Protein AF-A0A847JX23-F1 (afdb_monomer_lite)

Structure (mmCIF, N/CA/C/O backbone):
data_AF-A0A847JX23-F1
#
_entry.id   AF-A0A847JX23-F1
#
loop_
_atom_site.group_PDB
_atom_site.id
_atom_site.type_symbol
_atom_site.label_atom_id
_atom_site.label_alt_id
_atom_site.label_comp_id
_atom_site.label_asym_id
_atom_site.label_entity_id
_atom_site.label_seq_id
_atom_site.pdbx_PDB_ins_code
_atom_site.Cartn_x
_atom_site.Cartn_y
_atom_site.Cartn_z
_atom_site.occupancy
_atom_site.B_iso_or_equiv
_atom_site.auth_seq_id
_atom_site.auth_comp_id
_atom_site.auth_asym_id
_atom_site.auth_atom_id
_atom_site.pdbx_PDB_model_num
ATOM 1 N N . MET A 1 1 ? 31.332 -10.180 -26.978 1.00 37.91 1 MET A N 1
ATOM 2 C CA . MET A 1 1 ? 30.186 -10.836 -26.310 1.00 37.91 1 MET A CA 1
ATOM 3 C C . MET A 1 1 ? 29.164 -11.074 -27.399 1.00 37.91 1 MET A C 1
ATOM 5 O O . MET A 1 1 ? 28.923 -10.106 -28.106 1.00 37.91 1 MET A O 1
ATOM 9 N N . PRO A 1 2 ? 28.685 -12.304 -27.641 1.00 37.19 2 PRO A N 1
ATOM 10 C CA . PRO A 1 2 ? 27.839 -12.552 -28.799 1.00 37.19 2 PRO A CA 1
ATOM 11 C C . PRO A 1 2 ? 26.550 -11.732 -28.681 1.00 37.19 2 PRO A C 1
ATOM 13 O O . PRO A 1 2 ? 25.858 -11.785 -27.663 1.00 37.19 2 PRO A O 1
ATOM 16 N N . GLU A 1 3 ? 26.328 -10.935 -29.720 1.00 41.91 3 GLU A N 1
ATOM 17 C CA . GLU A 1 3 ? 25.065 -10.319 -30.108 1.00 41.91 3 GLU A CA 1
ATOM 18 C C . GLU A 1 3 ? 24.014 -11.442 -30.271 1.00 41.91 3 GLU A C 1
ATOM 20 O O . GLU A 1 3 ? 24.365 -12.550 -30.673 1.00 41.91 3 GLU A O 1
ATOM 25 N N . ASP A 1 4 ? 22.759 -11.178 -29.898 1.00 43.66 4 ASP A N 1
ATOM 26 C CA . ASP A 1 4 ? 21.604 -12.101 -29.919 1.00 43.66 4 ASP A CA 1
ATOM 27 C C . ASP A 1 4 ? 21.507 -13.183 -28.822 1.00 43.66 4 ASP A C 1
ATOM 29 O O . ASP A 1 4 ? 21.361 -14.379 -29.084 1.00 43.66 4 ASP A O 1
ATOM 33 N N . TYR A 1 5 ? 21.448 -12.763 -27.553 1.00 53.31 5 TYR A N 1
ATOM 34 C CA . TYR A 1 5 ? 20.649 -13.512 -26.572 1.00 53.31 5 TYR A CA 1
ATOM 35 C C . TYR A 1 5 ? 19.173 -13.132 -26.757 1.00 53.31 5 TYR A C 1
ATOM 37 O O . TYR A 1 5 ? 18.718 -12.128 -26.209 1.00 53.31 5 TYR A O 1
ATOM 45 N N . ASP A 1 6 ? 18.430 -13.920 -27.537 1.00 68.06 6 ASP A N 1
ATOM 46 C CA . ASP A 1 6 ? 16.968 -13.819 -27.586 1.00 68.06 6 ASP A CA 1
ATOM 47 C C . ASP A 1 6 ? 16.402 -14.303 -26.245 1.00 68.06 6 ASP A C 1
ATOM 49 O O . ASP A 1 6 ? 16.326 -15.502 -25.969 1.00 68.06 6 ASP A O 1
ATOM 53 N N . VAL A 1 7 ? 16.117 -13.358 -25.348 1.00 76.31 7 VAL A N 1
ATOM 54 C CA . VAL A 1 7 ? 15.576 -13.662 -24.023 1.00 76.31 7 VAL A CA 1
ATOM 55 C C . VAL A 1 7 ? 14.136 -14.157 -24.195 1.00 76.31 7 VAL A C 1
ATOM 57 O O . VAL A 1 7 ? 13.310 -13.398 -24.716 1.00 76.31 7 VAL A O 1
ATOM 60 N N . PRO A 1 8 ? 13.799 -15.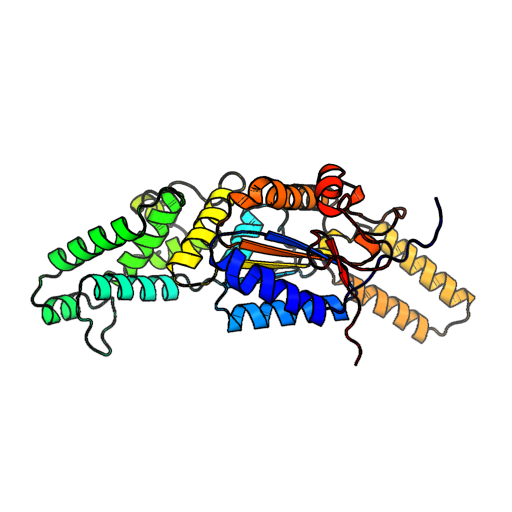390 -23.763 1.00 83.31 8 PRO A N 1
ATOM 61 C CA . PRO A 1 8 ? 12.460 -15.942 -23.939 1.00 83.31 8 PRO A CA 1
ATOM 62 C C . PRO A 1 8 ? 11.372 -15.023 -23.367 1.00 83.31 8 PRO A C 1
ATOM 64 O O . PRO A 1 8 ? 11.496 -14.531 -22.244 1.00 83.31 8 PRO A O 1
ATOM 67 N N . ARG A 1 9 ? 10.287 -14.811 -24.127 1.00 88.56 9 ARG A N 1
ATOM 68 C CA . ARG A 1 9 ? 9.174 -13.921 -23.747 1.00 88.56 9 ARG A CA 1
ATOM 69 C C . ARG A 1 9 ? 7.854 -14.668 -23.583 1.00 88.56 9 ARG A C 1
ATOM 71 O O . ARG A 1 9 ? 7.484 -15.465 -24.451 1.00 88.56 9 ARG A O 1
ATOM 78 N N . LEU A 1 10 ? 7.112 -14.339 -22.529 1.00 92.00 10 LEU A N 1
ATOM 79 C CA . LEU A 1 10 ? 5.775 -14.876 -22.253 1.00 92.00 10 LEU A CA 1
ATOM 80 C C . LEU A 1 10 ? 4.674 -13.920 -22.727 1.00 92.00 10 LEU A C 1
ATOM 82 O O . LEU A 1 10 ? 4.843 -12.705 -22.619 1.00 92.00 10 LEU A O 1
ATOM 86 N N . PRO A 1 11 ? 3.537 -14.420 -23.238 1.00 94.56 11 PRO A N 1
ATOM 87 C CA . PRO A 1 11 ? 2.323 -13.616 -23.329 1.00 94.56 11 PRO A CA 1
ATOM 88 C C . PRO A 1 11 ? 1.967 -13.023 -21.958 1.00 94.56 11 PRO A C 1
ATOM 90 O O . PRO A 1 11 ? 2.100 -13.695 -20.930 1.00 94.56 11 PRO A O 1
ATOM 93 N N . ALA A 1 12 ? 1.497 -11.775 -21.933 1.00 94.81 12 ALA A N 1
ATOM 94 C CA . ALA A 1 12 ? 1.091 -11.114 -20.692 1.00 94.81 12 ALA A CA 1
ATOM 95 C C . ALA A 1 12 ? -0.027 -11.891 -19.976 1.00 94.81 12 ALA A C 1
ATOM 97 O O . ALA A 1 12 ? 0.018 -12.064 -18.756 1.00 94.81 12 ALA A O 1
ATOM 98 N N . SER A 1 13 ? -0.986 -12.419 -20.740 1.00 94.94 13 SER A N 1
ATOM 99 C CA . SER A 1 13 ? -2.084 -13.259 -20.245 1.00 94.94 13 SER A CA 1
ATOM 100 C C . SER A 1 13 ? -1.614 -14.552 -19.562 1.00 94.94 13 SER A C 1
ATOM 102 O O . SER A 1 13 ? -2.143 -14.925 -18.510 1.00 94.94 13 SER A O 1
ATOM 104 N N . GLU A 1 14 ? -0.599 -15.215 -20.119 1.00 95.69 14 GLU A N 1
ATOM 105 C CA . GLU A 1 14 ? -0.015 -16.440 -19.560 1.00 95.69 14 GLU A CA 1
ATOM 106 C C . GLU A 1 14 ? 0.676 -16.154 -18.221 1.00 95.69 14 GLU A C 1
ATOM 108 O O . GLU A 1 14 ? 0.430 -16.847 -17.230 1.00 95.69 14 GLU A O 1
ATOM 113 N N . TRP A 1 15 ? 1.484 -15.089 -18.162 1.00 96.50 15 TRP A N 1
ATOM 114 C CA . TRP A 1 15 ? 2.141 -14.683 -16.920 1.00 96.50 15 TRP A CA 1
ATOM 115 C C . TRP A 1 15 ? 1.129 -14.287 -15.841 1.00 96.50 15 TRP A C 1
ATOM 117 O O . TRP A 1 15 ? 1.239 -14.755 -14.711 1.00 96.50 15 TRP A O 1
ATOM 127 N N . LEU A 1 16 ? 0.115 -13.483 -16.185 1.00 97.38 16 LEU A N 1
ATOM 128 C CA . LEU A 1 16 ? -0.942 -13.074 -15.254 1.00 97.38 16 LEU A CA 1
ATOM 129 C C . LEU A 1 16 ? -1.685 -14.274 -14.666 1.00 97.38 16 LEU A C 1
ATOM 131 O O . LEU A 1 16 ? -1.888 -14.319 -13.456 1.00 97.38 16 LEU A O 1
ATOM 135 N N . SER A 1 17 ? -2.063 -15.242 -15.505 1.00 96.50 17 SER A N 1
ATOM 136 C CA . SER A 1 17 ? -2.780 -16.444 -15.063 1.00 96.50 17 SER A CA 1
ATOM 137 C C . SER A 1 17 ? -1.931 -17.260 -14.087 1.00 96.50 17 SER A C 1
ATOM 139 O O . SER A 1 17 ? -2.403 -17.646 -13.019 1.00 96.50 17 SER A O 1
ATOM 141 N N . GLY A 1 18 ? -0.647 -17.455 -14.405 1.00 96.38 18 GLY A N 1
ATOM 142 C CA . GLY A 1 18 ? 0.281 -18.152 -13.518 1.00 96.38 18 GLY A CA 1
ATOM 143 C C . GLY A 1 18 ? 0.566 -17.396 -12.217 1.00 96.38 18 GLY A C 1
ATOM 144 O O . GLY A 1 18 ? 0.621 -18.007 -11.151 1.00 96.38 18 GLY A O 1
ATOM 145 N N . PHE A 1 19 ? 0.722 -16.072 -12.285 1.00 97.62 19 PHE A N 1
ATOM 146 C CA . PHE A 1 19 ? 0.942 -15.224 -11.113 1.00 97.62 19 PHE A CA 1
ATOM 147 C C . PHE A 1 19 ? -0.284 -15.208 -10.194 1.00 97.62 19 PHE A C 1
ATOM 149 O O . PHE A 1 19 ? -0.149 -15.278 -8.971 1.00 97.62 19 PHE A O 1
ATOM 156 N N . GLU A 1 20 ? -1.482 -15.177 -10.776 1.00 97.69 20 GLU A N 1
ATOM 157 C CA . GLU A 1 20 ? -2.732 -15.308 -10.043 1.00 97.69 20 GLU A CA 1
ATOM 158 C C . GLU A 1 20 ? -2.802 -16.650 -9.311 1.00 97.69 20 GLU A C 1
ATOM 160 O O . GLU A 1 20 ? -2.943 -16.664 -8.092 1.00 97.69 20 GLU A O 1
ATOM 165 N N . GLU A 1 21 ? -2.668 -17.761 -10.035 1.00 96.56 21 GLU A N 1
ATOM 166 C CA . GLU A 1 21 ? -2.822 -19.111 -9.488 1.00 96.56 21 GLU A CA 1
ATOM 167 C C . GLU A 1 21 ? -1.785 -19.427 -8.403 1.00 96.56 21 GLU A C 1
ATOM 169 O O . GLU A 1 21 ? -2.135 -19.955 -7.350 1.00 96.56 21 GLU A O 1
ATOM 174 N N . ARG A 1 22 ? -0.512 -19.088 -8.632 1.00 94.06 22 ARG A N 1
ATOM 175 C CA . ARG A 1 22 ? 0.582 -19.496 -7.737 1.00 94.06 22 ARG A CA 1
ATOM 176 C C . ARG A 1 22 ? 0.837 -18.527 -6.590 1.00 94.06 22 ARG A C 1
ATOM 178 O O . ARG A 1 22 ? 1.258 -18.963 -5.521 1.00 94.06 22 ARG A O 1
ATOM 185 N N . TYR A 1 23 ? 0.596 -17.228 -6.787 1.00 96.69 23 TYR A N 1
ATOM 186 C CA . TYR A 1 23 ? 0.893 -16.212 -5.773 1.00 96.69 23 TYR A CA 1
ATOM 187 C C . TYR A 1 23 ? -0.364 -15.581 -5.182 1.00 96.69 23 TYR A C 1
ATOM 189 O O . TYR A 1 23 ? -0.557 -15.628 -3.967 1.00 96.69 23 TYR A O 1
ATOM 197 N N . LEU A 1 24 ? -1.217 -14.979 -6.013 1.00 97.62 24 LEU A N 1
ATOM 198 C CA . LEU A 1 24 ? -2.339 -14.162 -5.527 1.00 97.62 24 LEU A CA 1
ATOM 199 C C . LEU A 1 24 ? -3.545 -14.989 -5.057 1.00 97.62 24 LEU A C 1
ATOM 201 O O . LEU A 1 24 ? -4.431 -14.459 -4.392 1.00 97.62 24 LEU A O 1
ATOM 205 N N . ALA A 1 25 ? -3.623 -16.270 -5.409 1.00 96.44 25 ALA A N 1
ATOM 206 C CA . ALA A 1 25 ? -4.709 -17.140 -4.978 1.00 96.44 25 ALA A CA 1
ATOM 207 C C . ALA A 1 25 ? -4.488 -17.749 -3.592 1.00 96.44 25 ALA A C 1
ATOM 209 O O . ALA A 1 25 ? -5.466 -17.989 -2.888 1.00 96.44 25 ALA A O 1
ATOM 210 N N . ASP A 1 26 ? -3.230 -17.986 -3.216 1.00 94.94 26 ASP A N 1
ATOM 211 C CA . ASP A 1 26 ? -2.877 -18.676 -1.975 1.00 94.94 26 ASP A CA 1
ATOM 212 C C . ASP A 1 26 ? -1.710 -17.991 -1.260 1.00 94.94 26 ASP A C 1
ATOM 214 O O . ASP A 1 26 ? -1.929 -17.339 -0.244 1.00 94.94 26 ASP A O 1
ATOM 218 N N . TYR A 1 27 ? -0.488 -18.057 -1.804 1.00 96.88 27 TYR A N 1
ATOM 219 C CA . TYR A 1 27 ? 0.729 -17.636 -1.093 1.00 96.88 27 TYR A CA 1
ATOM 220 C C . TYR A 1 27 ? 0.617 -16.252 -0.433 1.00 96.88 27 TYR A C 1
ATOM 222 O O . TYR A 1 27 ? 0.904 -16.107 0.757 1.00 96.88 27 TYR A O 1
ATOM 230 N N . VAL A 1 28 ? 0.153 -15.240 -1.175 1.00 97.25 28 VAL A N 1
ATOM 231 C CA . VAL A 1 28 ? 0.014 -13.875 -0.651 1.00 97.25 28 VAL A CA 1
ATOM 232 C C . VAL A 1 28 ? -1.160 -13.767 0.325 1.00 97.25 28 VAL A C 1
ATOM 234 O O . VAL A 1 28 ? -1.025 -13.141 1.376 1.00 97.25 28 VAL A O 1
ATOM 237 N N . VAL A 1 29 ? -2.294 -14.412 0.036 1.00 95.19 29 VAL A N 1
ATOM 238 C CA . VAL A 1 29 ? -3.467 -14.452 0.936 1.00 95.19 29 VAL A CA 1
ATOM 239 C C . VAL A 1 29 ? -3.097 -15.062 2.291 1.00 95.19 29 VAL A C 1
ATOM 241 O O . VAL A 1 29 ? -3.480 -14.559 3.348 1.00 95.19 29 VAL A O 1
ATOM 244 N N . SER A 1 30 ? -2.277 -16.108 2.259 1.00 94.69 30 SER A N 1
ATOM 245 C CA . SER A 1 30 ? -1.797 -16.854 3.418 1.00 94.69 30 SER A CA 1
ATOM 246 C C . SER A 1 30 ? -0.738 -16.094 4.234 1.00 94.69 30 SER A C 1
ATOM 248 O O . SER A 1 30 ? -0.442 -16.479 5.362 1.00 94.69 30 SER A O 1
ATOM 250 N N . GLY A 1 31 ? -0.229 -14.956 3.748 1.00 94.19 31 GLY A N 1
ATOM 251 C CA . GLY A 1 31 ? 0.717 -14.089 4.469 1.00 94.19 31 GLY A CA 1
ATOM 252 C C . GLY A 1 31 ? 2.069 -13.911 3.815 1.00 94.19 31 GLY A C 1
ATOM 253 O O . GLY A 1 31 ? 2.809 -13.023 4.231 1.00 94.19 31 GLY A O 1
ATOM 254 N N . GLY A 1 32 ? 2.361 -14.685 2.773 1.00 96.69 32 GLY A N 1
ATOM 255 C CA . GLY A 1 32 ? 3.551 -14.497 1.962 1.00 96.69 32 GLY A CA 1
ATOM 256 C C . GLY A 1 32 ? 3.559 -13.146 1.253 1.00 96.69 32 GLY A C 1
ATOM 257 O O . GLY A 1 32 ? 2.530 -12.487 1.091 1.00 96.69 32 GLY A O 1
ATOM 258 N N . SER A 1 33 ? 4.740 -12.746 0.800 1.00 97.62 33 SER A N 1
ATOM 259 C CA . SER A 1 33 ? 4.924 -11.513 0.044 1.00 97.62 33 SER A CA 1
ATOM 260 C C . SER A 1 33 ? 5.910 -11.714 -1.089 1.00 97.62 33 SER A C 1
ATOM 262 O O . SER A 1 33 ? 6.821 -12.533 -1.004 1.00 97.62 33 SER A O 1
ATOM 264 N N . VAL A 1 34 ? 5.723 -10.978 -2.179 1.00 97.69 34 VAL A N 1
ATOM 265 C CA . VAL A 1 34 ? 6.500 -11.168 -3.402 1.00 97.69 34 VAL A CA 1
ATOM 266 C C . VAL A 1 34 ? 6.778 -9.843 -4.099 1.00 97.69 34 VAL A C 1
ATOM 268 O O . VAL A 1 34 ? 5.924 -8.958 -4.165 1.00 97.69 34 VAL A O 1
ATOM 271 N N . VAL A 1 35 ? 7.983 -9.724 -4.657 1.00 97.75 35 VAL A N 1
ATOM 272 C CA . VAL A 1 35 ? 8.341 -8.670 -5.611 1.00 97.75 35 VAL A CA 1
ATOM 273 C C . VAL A 1 35 ? 8.592 -9.317 -6.970 1.00 97.75 35 VAL A C 1
ATOM 275 O O . VAL A 1 35 ? 9.330 -10.301 -7.072 1.00 97.75 35 VAL A O 1
ATOM 278 N N . ARG A 1 36 ? 7.972 -8.775 -8.017 1.00 97.00 36 ARG A N 1
ATOM 279 C CA . ARG A 1 36 ? 8.162 -9.198 -9.407 1.00 97.00 36 ARG A CA 1
ATOM 280 C C . ARG A 1 36 ? 8.482 -8.003 -10.280 1.00 97.00 36 ARG A C 1
ATOM 282 O O . ARG A 1 36 ? 7.950 -6.918 -10.079 1.00 97.00 36 ARG A O 1
ATOM 289 N N . PHE A 1 37 ? 9.337 -8.224 -11.258 1.00 96.94 37 PHE A N 1
ATOM 290 C CA . PHE A 1 37 ? 9.704 -7.286 -12.297 1.00 96.94 37 PHE A CA 1
ATOM 291 C C . PHE A 1 37 ? 9.197 -7.854 -13.609 1.00 96.94 37 PHE A C 1
ATOM 293 O O . PHE A 1 37 ? 9.473 -9.004 -13.945 1.00 96.94 37 PHE A O 1
ATOM 300 N N . VAL A 1 38 ? 8.451 -7.047 -14.347 1.00 96.25 38 VAL A N 1
ATOM 301 C CA . VAL A 1 38 ? 7.985 -7.401 -15.680 1.00 96.25 38 VAL A CA 1
ATOM 302 C C . VAL A 1 38 ? 8.503 -6.390 -16.682 1.00 96.25 38 VAL A C 1
ATOM 304 O O . VAL A 1 38 ? 8.512 -5.179 -16.444 1.00 96.25 38 VAL A O 1
ATOM 307 N N . SER A 1 39 ? 8.959 -6.913 -17.808 1.00 93.81 39 SER A N 1
ATOM 308 C CA . SER A 1 39 ? 9.525 -6.140 -18.895 1.00 93.81 39 SER A CA 1
ATOM 309 C C . SER A 1 39 ? 8.715 -6.366 -20.156 1.00 93.81 39 SER A C 1
ATOM 311 O O . SER A 1 39 ? 8.537 -7.510 -20.551 1.00 93.81 39 SER A O 1
ATOM 313 N N . GLY A 1 40 ? 8.229 -5.316 -20.806 1.00 91.31 40 GLY A N 1
ATOM 314 C CA . GLY A 1 40 ? 7.401 -5.467 -22.000 1.00 91.31 40 GLY A CA 1
ATOM 315 C C . GLY A 1 40 ? 7.175 -4.146 -22.715 1.00 91.31 40 GLY A C 1
ATOM 316 O O . GLY A 1 40 ? 7.495 -3.085 -22.184 1.00 91.31 40 GLY A O 1
ATOM 317 N N . ASP A 1 41 ? 6.642 -4.221 -23.930 1.00 87.69 41 ASP A N 1
ATOM 318 C CA . ASP A 1 41 ? 6.150 -3.037 -24.632 1.00 87.69 41 ASP A CA 1
ATOM 319 C C . ASP A 1 41 ? 4.898 -2.449 -23.953 1.00 87.69 41 ASP A C 1
ATOM 321 O O . ASP A 1 41 ? 4.323 -3.024 -23.023 1.00 87.69 41 ASP A O 1
ATOM 325 N N . ASP A 1 42 ? 4.471 -1.278 -24.421 1.00 88.31 42 ASP A N 1
ATOM 326 C CA . ASP A 1 42 ? 3.335 -0.548 -23.856 1.00 88.31 42 ASP A CA 1
ATOM 327 C C . ASP A 1 42 ? 2.042 -1.371 -23.857 1.00 88.31 42 ASP A C 1
ATOM 329 O O . ASP A 1 42 ? 1.251 -1.267 -22.916 1.00 88.31 42 ASP A O 1
ATOM 333 N N . ALA A 1 43 ? 1.830 -2.207 -24.877 1.00 89.62 43 ALA A N 1
ATOM 334 C CA . ALA A 1 43 ? 0.648 -3.051 -24.984 1.00 89.62 43 ALA A CA 1
ATOM 335 C C . ALA A 1 43 ? 0.675 -4.170 -23.933 1.00 89.62 43 ALA A C 1
ATOM 337 O O . ALA A 1 43 ? -0.298 -4.349 -23.197 1.00 89.62 43 ALA A O 1
ATOM 338 N N . ALA A 1 44 ? 1.803 -4.871 -23.799 1.00 93.06 44 ALA A N 1
ATOM 339 C CA . ALA A 1 44 ? 1.990 -5.926 -22.810 1.00 93.06 44 ALA A CA 1
ATOM 340 C C . ALA A 1 44 ? 1.884 -5.389 -21.374 1.00 93.06 44 ALA A C 1
ATOM 342 O O . ALA A 1 44 ? 1.180 -5.970 -20.549 1.00 93.06 44 ALA A O 1
ATOM 343 N N . LEU A 1 45 ? 2.525 -4.255 -21.068 1.00 94.75 45 LEU A N 1
ATOM 344 C CA . LEU A 1 45 ? 2.458 -3.646 -19.734 1.00 94.75 45 LEU A CA 1
ATOM 345 C C . LEU A 1 45 ? 1.062 -3.093 -19.415 1.00 94.75 45 LEU A C 1
ATOM 347 O O . LEU A 1 45 ? 0.612 -3.182 -18.271 1.00 94.75 45 LEU A O 1
ATOM 351 N N . SER A 1 46 ? 0.341 -2.580 -20.417 1.00 94.38 46 SER A N 1
ATOM 352 C CA . SER A 1 46 ? -1.066 -2.191 -20.251 1.00 94.38 46 SER A CA 1
ATOM 353 C C . SER A 1 46 ? -1.955 -3.404 -19.965 1.00 94.38 46 SER A C 1
ATOM 355 O O . SER A 1 46 ? -2.782 -3.341 -19.055 1.00 94.38 46 SER A O 1
ATOM 357 N N . SER A 1 47 ? -1.735 -4.526 -20.666 1.00 95.94 47 SER A N 1
ATOM 358 C CA . SER A 1 47 ? -2.415 -5.805 -20.401 1.00 95.94 47 SER A CA 1
ATOM 359 C C . SER A 1 47 ? -2.153 -6.283 -18.967 1.00 95.94 47 SER A C 1
ATOM 361 O O . SER A 1 47 ? -3.099 -6.569 -18.231 1.00 95.94 47 SER A O 1
ATOM 363 N N . VAL A 1 48 ? -0.894 -6.243 -18.506 1.00 97.38 48 VAL A N 1
ATOM 364 C CA . VAL A 1 48 ? -0.532 -6.554 -17.112 1.00 97.38 48 VAL A CA 1
ATOM 365 C C . VAL A 1 48 ? -1.259 -5.653 -16.121 1.00 97.38 48 VAL A C 1
ATOM 367 O O . VAL A 1 48 ? -1.882 -6.158 -15.189 1.00 97.38 48 VAL A O 1
ATOM 370 N N . ARG A 1 49 ? -1.223 -4.330 -16.311 1.00 97.50 49 ARG A N 1
ATOM 371 C CA . ARG A 1 49 ? -1.897 -3.380 -15.416 1.00 97.50 49 ARG A CA 1
ATOM 372 C C . ARG A 1 49 ? -3.390 -3.689 -15.294 1.00 97.50 49 ARG A C 1
ATOM 374 O O . ARG A 1 49 ? -3.892 -3.809 -14.177 1.00 97.50 49 ARG A O 1
ATOM 381 N N . SER A 1 50 ? -4.090 -3.813 -16.421 1.00 97.81 50 SER A N 1
ATOM 382 C CA . SER A 1 50 ? -5.527 -4.104 -16.439 1.00 97.81 50 SER A CA 1
ATOM 383 C C . SER A 1 50 ? -5.841 -5.480 -15.847 1.00 97.81 50 SER A C 1
ATOM 385 O O . SER A 1 50 ? -6.827 -5.629 -15.124 1.00 97.81 50 SER A O 1
ATOM 387 N N . GLY A 1 51 ? -4.986 -6.473 -16.098 1.00 98.25 51 GLY A N 1
ATOM 388 C CA . GLY A 1 51 ? -5.087 -7.806 -15.515 1.00 98.25 51 GLY A CA 1
ATOM 389 C C . GLY A 1 51 ? -4.950 -7.800 -13.994 1.00 98.25 51 GLY A C 1
ATOM 390 O O . GLY A 1 51 ? -5.810 -8.350 -13.311 1.00 98.25 51 GLY A O 1
ATOM 391 N N . LEU A 1 52 ? -3.928 -7.132 -13.452 1.00 98.62 52 LEU A N 1
ATOM 392 C CA . LEU A 1 52 ? -3.718 -7.006 -12.004 1.00 98.62 52 LEU A CA 1
ATOM 393 C C . LEU A 1 52 ? -4.871 -6.260 -11.320 1.00 98.62 52 LEU A C 1
ATOM 395 O O . LEU A 1 52 ? -5.314 -6.676 -10.252 1.00 98.62 52 LEU A O 1
ATOM 399 N N . GLU A 1 53 ? -5.392 -5.197 -11.938 1.00 98.50 53 GLU A N 1
ATOM 400 C CA . GLU A 1 53 ? -6.553 -4.470 -11.413 1.00 98.50 53 GLU A CA 1
ATOM 401 C C . GLU A 1 53 ? -7.803 -5.360 -11.353 1.00 98.50 53 GLU A C 1
ATOM 403 O O . GLU A 1 53 ? -8.520 -5.367 -10.349 1.00 98.50 53 GLU A O 1
ATOM 408 N N . ARG A 1 54 ? -8.051 -6.142 -12.413 1.00 98.50 54 ARG A N 1
ATOM 409 C CA . ARG A 1 54 ? -9.152 -7.109 -12.457 1.00 98.50 54 ARG A CA 1
ATOM 410 C C . ARG A 1 54 ? -8.989 -8.175 -11.374 1.00 98.50 54 ARG A C 1
ATOM 412 O O . ARG A 1 54 ? -9.900 -8.346 -10.572 1.00 98.50 54 ARG A O 1
ATOM 419 N N . ILE A 1 55 ? -7.825 -8.824 -11.298 1.00 98.38 55 ILE A N 1
ATOM 420 C CA . ILE A 1 55 ? -7.537 -9.856 -10.289 1.00 98.38 55 ILE A CA 1
ATOM 421 C C . ILE A 1 55 ? -7.731 -9.298 -8.881 1.00 98.38 55 ILE A C 1
ATOM 423 O O . ILE A 1 55 ? -8.336 -9.950 -8.033 1.00 98.38 55 ILE A O 1
ATOM 427 N N . ALA A 1 56 ? -7.253 -8.082 -8.618 1.00 98.31 56 ALA A N 1
ATOM 428 C CA . ALA A 1 56 ? -7.414 -7.483 -7.307 1.00 98.31 56 ALA A CA 1
ATOM 429 C C . ALA A 1 56 ? -8.872 -7.232 -6.933 1.00 98.31 56 ALA A C 1
ATOM 431 O O . ALA A 1 56 ? -9.243 -7.444 -5.780 1.00 98.31 56 ALA A O 1
ATOM 432 N N . ARG A 1 57 ? -9.700 -6.804 -7.891 1.00 97.88 57 ARG A N 1
ATOM 433 C CA . ARG A 1 57 ? -11.142 -6.657 -7.679 1.00 97.88 57 ARG A CA 1
ATOM 434 C C . ARG A 1 57 ? -11.788 -8.010 -7.391 1.00 97.88 57 ARG A C 1
ATOM 436 O O . ARG A 1 57 ? -12.483 -8.136 -6.386 1.00 97.88 57 ARG A O 1
ATOM 443 N N . ASP A 1 58 ? -11.509 -9.006 -8.227 1.00 97.94 58 ASP A N 1
ATOM 444 C CA . ASP A 1 58 ? -12.112 -10.341 -8.157 1.00 97.94 58 ASP A CA 1
ATOM 445 C C . ASP A 1 58 ? -11.713 -11.078 -6.866 1.00 97.94 58 ASP A C 1
ATOM 447 O O . ASP A 1 58 ? -12.524 -11.774 -6.259 1.00 97.94 58 ASP A O 1
ATOM 451 N N . ARG A 1 59 ? -10.471 -10.883 -6.405 1.00 96.69 59 ARG A N 1
ATOM 452 C CA . ARG A 1 59 ? -9.907 -11.526 -5.207 1.00 96.69 59 ARG A CA 1
ATOM 453 C C . ARG A 1 59 ? -9.850 -10.624 -3.982 1.00 96.69 59 ARG A C 1
ATOM 455 O O . ARG A 1 59 ? -9.222 -10.993 -2.994 1.00 96.69 59 ARG A O 1
ATOM 462 N N . ASN A 1 60 ? -10.495 -9.460 -4.012 1.00 97.00 60 ASN A N 1
ATOM 463 C CA . ASN A 1 60 ? -10.597 -8.551 -2.870 1.00 97.00 60 ASN A CA 1
ATOM 464 C C . ASN A 1 60 ? -9.237 -8.084 -2.287 1.00 97.00 60 ASN A C 1
ATOM 466 O O . ASN A 1 60 ? -9.056 -7.982 -1.070 1.00 97.00 60 ASN A O 1
ATOM 470 N N . TYR A 1 61 ? -8.266 -7.785 -3.150 1.00 98.19 61 TYR A N 1
ATOM 471 C CA . TYR A 1 61 ? -7.023 -7.106 -2.773 1.00 98.19 61 TYR A CA 1
ATOM 472 C C . TYR A 1 61 ? -7.212 -5.590 -2.707 1.00 98.19 61 TYR A C 1
ATOM 474 O O . TYR A 1 61 ? -7.962 -5.000 -3.486 1.00 98.19 61 TYR A O 1
ATOM 482 N N . TYR A 1 62 ? -6.453 -4.928 -1.831 1.00 98.06 62 TYR A N 1
ATOM 483 C CA . TYR A 1 62 ? -6.237 -3.492 -1.962 1.00 98.06 62 TYR A CA 1
ATOM 484 C C . TYR A 1 62 ? -5.240 -3.236 -3.098 1.00 98.06 62 TYR A C 1
ATOM 486 O O . TYR A 1 62 ? -4.047 -3.498 -2.947 1.00 98.06 62 TYR A O 1
ATOM 494 N N . PHE A 1 63 ? -5.729 -2.742 -4.236 1.00 98.31 63 PHE A N 1
ATOM 495 C CA . PHE A 1 63 ? -4.898 -2.469 -5.407 1.00 98.31 63 PHE A CA 1
ATOM 496 C C . PHE A 1 63 ? -4.518 -1.006 -5.530 1.00 98.31 63 PHE A C 1
ATOM 498 O O . PHE A 1 63 ? -5.380 -0.131 -5.438 1.00 98.31 63 PHE A O 1
ATOM 505 N N . ARG A 1 64 ? -3.244 -0.745 -5.840 1.00 98.06 64 ARG A N 1
ATOM 506 C CA . ARG A 1 64 ? -2.795 0.565 -6.314 1.00 98.06 64 ARG A CA 1
ATOM 507 C C . ARG A 1 64 ? -1.822 0.452 -7.470 1.00 98.06 64 ARG A C 1
ATOM 509 O O . ARG A 1 64 ? -0.779 -0.187 -7.367 1.00 98.06 64 ARG A O 1
ATOM 516 N N . PHE A 1 65 ? -2.148 1.186 -8.526 1.00 98.00 65 PHE A N 1
ATOM 517 C CA . PHE A 1 65 ? -1.233 1.499 -9.607 1.00 98.00 65 PHE A CA 1
ATOM 518 C C . PHE A 1 65 ? -0.537 2.841 -9.341 1.00 98.00 65 PHE A C 1
ATOM 520 O O . PHE A 1 65 ? -1.195 3.832 -9.012 1.00 98.00 65 PHE A O 1
ATOM 527 N N . LEU A 1 66 ? 0.787 2.860 -9.465 1.00 97.25 66 LEU A N 1
ATOM 528 C CA . LEU A 1 66 ? 1.655 4.009 -9.244 1.00 97.25 66 LEU A CA 1
ATOM 529 C C . LEU A 1 66 ? 2.434 4.290 -10.525 1.00 97.25 66 LEU A C 1
ATOM 531 O O . LEU A 1 66 ? 3.328 3.528 -10.887 1.00 97.25 66 LEU A O 1
ATOM 535 N N . ASP A 1 67 ? 2.112 5.391 -11.193 1.00 94.81 67 ASP A N 1
ATOM 536 C CA . ASP A 1 67 ? 2.768 5.780 -12.438 1.00 94.81 67 ASP A CA 1
ATOM 537 C C . ASP A 1 67 ? 3.866 6.810 -12.169 1.00 94.81 67 ASP A C 1
ATOM 539 O O . ASP A 1 67 ? 3.585 7.940 -11.768 1.00 94.81 67 ASP A O 1
ATOM 543 N N . SER A 1 68 ? 5.133 6.430 -12.353 1.00 93.00 68 SER A N 1
ATOM 544 C CA . SER A 1 68 ? 6.247 7.363 -12.139 1.00 93.00 68 SER A CA 1
ATOM 545 C C . SER A 1 68 ? 6.431 8.386 -13.266 1.00 93.00 68 SER A C 1
ATOM 547 O O . SER A 1 68 ? 7.188 9.346 -13.085 1.00 93.00 68 SER A O 1
ATOM 549 N N . GLY A 1 69 ? 5.776 8.180 -14.413 1.00 88.62 69 GLY A N 1
ATOM 550 C CA . GLY A 1 69 ? 5.838 9.022 -15.605 1.00 88.62 69 GLY A CA 1
ATOM 551 C C . GLY A 1 69 ? 4.778 10.126 -15.658 1.00 88.62 69 GLY A C 1
ATOM 552 O O . GLY A 1 69 ? 4.927 11.052 -16.458 1.00 88.62 69 GLY A O 1
ATOM 553 N N . ILE A 1 70 ? 3.752 10.071 -14.801 1.00 85.94 70 ILE A N 1
ATOM 554 C CA . ILE A 1 70 ? 2.673 11.068 -14.739 1.00 85.94 70 ILE A CA 1
ATOM 555 C C . ILE A 1 70 ? 2.956 12.086 -13.620 1.00 85.94 70 ILE A C 1
ATOM 557 O O . ILE A 1 70 ? 3.213 11.682 -12.482 1.00 85.94 70 ILE A O 1
ATOM 561 N N . PRO A 1 71 ? 2.923 13.407 -13.895 1.00 84.44 71 PRO A N 1
ATOM 562 C CA . PRO A 1 71 ? 3.128 14.417 -12.862 1.00 84.44 71 PRO A CA 1
ATOM 563 C C . PRO A 1 71 ? 2.014 14.385 -11.816 1.00 84.44 71 PRO A C 1
ATOM 565 O O . PRO A 1 71 ? 0.856 14.106 -12.124 1.00 84.44 71 PRO A O 1
ATOM 568 N N . GLY A 1 72 ? 2.357 14.728 -10.576 1.00 82.19 72 GLY A N 1
ATOM 569 C CA . GLY A 1 72 ? 1.359 14.968 -9.541 1.00 82.19 72 GLY A CA 1
ATOM 570 C C . GLY A 1 72 ? 0.498 16.209 -9.834 1.00 82.19 72 GLY A C 1
ATOM 571 O O . GLY A 1 72 ? 0.788 16.968 -10.762 1.00 82.19 72 GLY A O 1
ATOM 572 N N . PRO A 1 73 ? -0.526 16.481 -9.005 1.00 80.50 73 PRO A N 1
ATOM 573 C CA . PRO A 1 73 ? -1.399 17.652 -9.157 1.00 80.50 73 PRO A CA 1
ATOM 574 C C . PRO A 1 73 ? -0.665 19.003 -9.132 1.00 80.50 73 PRO A C 1
ATOM 576 O O . PRO A 1 73 ? -1.170 19.994 -9.648 1.00 80.50 73 PRO A O 1
ATOM 579 N N . ASP A 1 74 ? 0.529 19.053 -8.536 1.00 81.88 74 ASP A N 1
ATOM 580 C CA . ASP A 1 74 ? 1.402 20.230 -8.494 1.00 81.88 74 ASP A CA 1
ATOM 581 C C . ASP A 1 74 ? 2.340 20.341 -9.712 1.00 81.88 74 ASP A C 1
ATOM 583 O O . ASP A 1 74 ? 3.245 21.179 -9.724 1.00 81.88 74 ASP A O 1
ATOM 587 N N . GLY A 1 75 ? 2.155 19.481 -10.718 1.00 82.50 75 GLY A N 1
ATOM 588 C CA . GLY A 1 75 ? 2.974 19.404 -11.924 1.00 82.50 75 GLY A CA 1
ATOM 589 C C . GLY A 1 75 ? 4.362 18.802 -11.699 1.00 82.50 75 GLY A C 1
ATOM 590 O O . GLY A 1 75 ? 5.181 18.811 -12.619 1.00 82.50 75 GLY A O 1
ATOM 591 N N . LYS A 1 76 ? 4.670 18.292 -10.498 1.00 85.81 76 LYS A N 1
ATOM 592 C CA . LYS A 1 76 ? 6.001 17.760 -10.181 1.00 85.81 76 LYS A CA 1
ATOM 593 C C . LYS A 1 76 ? 6.091 16.248 -10.386 1.00 85.81 76 LYS A C 1
ATOM 595 O O . LYS A 1 76 ? 5.099 15.537 -10.221 1.00 85.81 76 LYS A O 1
ATOM 600 N N . PRO A 1 77 ? 7.305 15.735 -10.662 1.00 88.50 77 PRO A N 1
ATOM 601 C CA . PRO A 1 77 ? 7.578 14.306 -10.635 1.00 88.50 77 PRO A CA 1
ATOM 602 C C . PRO A 1 77 ? 7.130 13.643 -9.319 1.00 88.50 77 PRO A C 1
ATOM 604 O O . PRO A 1 77 ? 7.492 14.145 -8.245 1.00 88.50 77 PRO A O 1
ATOM 607 N N . PRO A 1 78 ? 6.415 12.502 -9.349 1.00 93.31 78 PRO A N 1
ATOM 608 C CA . PRO A 1 78 ? 6.039 11.799 -8.133 1.00 93.31 78 PRO A CA 1
ATOM 609 C C . PRO A 1 78 ? 7.269 11.186 -7.458 1.00 93.31 78 PRO A C 1
ATOM 611 O O . PRO A 1 78 ? 8.026 10.411 -8.035 1.00 93.31 78 PRO A O 1
ATOM 614 N N . GLN A 1 79 ? 7.478 11.501 -6.184 1.00 94.50 79 GLN A N 1
ATOM 615 C CA . GLN A 1 79 ? 8.710 11.148 -5.471 1.00 94.50 79 GLN A CA 1
ATOM 616 C C . GLN A 1 79 ? 8.663 9.747 -4.840 1.00 94.50 79 GLN A C 1
ATOM 618 O O . GLN A 1 79 ? 9.024 9.581 -3.677 1.00 94.50 79 GLN A O 1
ATOM 623 N N . TYR A 1 80 ? 8.221 8.729 -5.584 1.00 96.62 80 TYR A N 1
ATOM 624 C CA . TYR A 1 80 ? 8.084 7.352 -5.075 1.00 96.62 80 TYR A CA 1
ATOM 625 C C . TYR A 1 80 ? 9.400 6.734 -4.563 1.00 96.62 80 TYR A C 1
ATOM 627 O O . TYR A 1 80 ? 9.369 5.861 -3.702 1.00 96.62 80 TYR A O 1
ATOM 635 N N . HIS A 1 81 ? 10.557 7.248 -4.990 1.00 96.25 81 HIS A N 1
ATOM 636 C CA . HIS A 1 81 ? 11.878 6.903 -4.449 1.00 96.25 81 HIS A CA 1
ATOM 637 C C . HIS A 1 81 ? 12.066 7.267 -2.967 1.00 96.25 81 HIS A C 1
ATOM 639 O O . HIS A 1 81 ? 12.975 6.765 -2.307 1.00 96.25 81 HIS A O 1
ATOM 645 N N . THR A 1 82 ? 11.207 8.129 -2.416 1.00 96.56 82 THR A N 1
ATOM 646 C CA . THR A 1 82 ? 11.153 8.420 -0.983 1.00 96.56 82 THR A CA 1
ATOM 647 C C . THR A 1 82 ? 10.060 7.576 -0.331 1.00 96.56 82 THR A C 1
ATOM 649 O O . THR A 1 82 ? 8.878 7.778 -0.595 1.00 96.56 82 THR A O 1
ATOM 652 N N . ILE A 1 83 ? 10.427 6.685 0.596 1.00 96.88 83 ILE A N 1
ATOM 653 C CA . ILE A 1 83 ? 9.488 5.736 1.230 1.00 96.88 83 ILE A CA 1
ATOM 654 C C . ILE A 1 83 ? 8.256 6.393 1.879 1.00 96.88 83 ILE A C 1
ATOM 656 O O . ILE A 1 83 ? 7.172 5.829 1.818 1.00 96.88 83 ILE A O 1
ATOM 660 N N . SER A 1 84 ? 8.368 7.597 2.451 1.00 97.12 84 SER A N 1
ATOM 661 C CA . SER A 1 84 ? 7.200 8.311 2.996 1.00 97.12 84 SER A CA 1
ATOM 662 C C . SER A 1 84 ? 6.245 8.825 1.921 1.00 97.12 84 SER A C 1
ATOM 664 O O . SER A 1 84 ? 5.036 8.845 2.133 1.00 97.12 84 SER A O 1
ATOM 666 N N . ARG A 1 85 ? 6.771 9.211 0.755 1.00 96.56 85 ARG A N 1
ATOM 667 C CA . ARG A 1 85 ? 5.970 9.619 -0.404 1.00 96.56 85 ARG A CA 1
ATOM 668 C C . ARG A 1 85 ? 5.336 8.410 -1.082 1.00 96.56 85 ARG A C 1
ATOM 670 O O . ARG A 1 85 ? 4.177 8.495 -1.462 1.00 96.56 85 ARG A O 1
ATOM 677 N N . LEU A 1 86 ? 6.061 7.292 -1.169 1.00 97.56 86 LEU A N 1
ATOM 678 C CA . LEU A 1 86 ? 5.502 6.012 -1.603 1.00 97.56 86 LEU A CA 1
ATOM 679 C C . LEU A 1 86 ? 4.359 5.574 -0.684 1.00 97.56 86 LEU A C 1
ATOM 681 O O . LEU A 1 86 ? 3.282 5.281 -1.181 1.00 97.56 86 LEU A O 1
ATOM 685 N N . TYR A 1 87 ? 4.565 5.595 0.638 1.00 98.19 87 TYR A N 1
ATOM 686 C CA . TYR A 1 87 ? 3.518 5.278 1.611 1.00 98.19 87 TYR A CA 1
ATOM 687 C C . TYR A 1 87 ? 2.267 6.131 1.382 1.00 98.19 87 TYR A C 1
ATOM 689 O O . TYR A 1 87 ? 1.187 5.575 1.224 1.00 98.19 87 TYR A O 1
ATOM 697 N N . GLY A 1 88 ? 2.418 7.459 1.297 1.00 97.06 88 GLY A N 1
ATOM 698 C CA . GLY A 1 88 ? 1.282 8.353 1.060 1.00 97.06 88 GLY A CA 1
ATOM 699 C C . GLY A 1 88 ? 0.570 8.047 -0.258 1.00 97.06 88 GLY A C 1
ATOM 700 O O . GLY A 1 88 ? -0.646 7.924 -0.277 1.00 97.06 88 GLY A O 1
ATOM 701 N N . ALA A 1 89 ? 1.315 7.821 -1.343 1.00 96.50 89 ALA A N 1
ATOM 702 C CA . ALA A 1 89 ? 0.727 7.454 -2.630 1.00 96.50 89 ALA A CA 1
ATOM 703 C C . ALA A 1 89 ? -0.033 6.120 -2.566 1.00 96.50 89 ALA A C 1
ATOM 705 O O . ALA A 1 89 ? -1.108 5.995 -3.151 1.00 96.50 89 ALA A O 1
ATOM 706 N N . VAL A 1 90 ? 0.489 5.142 -1.820 1.00 97.62 90 VAL A N 1
ATOM 707 C CA . VAL A 1 90 ? -0.182 3.863 -1.574 1.00 97.62 90 VAL A CA 1
ATOM 708 C C . VAL A 1 90 ? -1.459 4.071 -0.771 1.00 97.62 90 VAL A C 1
ATOM 710 O O . VAL A 1 90 ? -2.467 3.482 -1.133 1.00 97.62 90 VAL A O 1
ATOM 713 N N . THR A 1 91 ? -1.474 4.903 0.269 1.00 97.38 91 THR A N 1
ATOM 714 C CA . THR A 1 91 ? -2.609 4.995 1.205 1.00 97.38 91 THR A CA 1
ATOM 715 C C . THR A 1 91 ? -3.612 6.117 0.923 1.00 97.38 91 THR A C 1
ATOM 717 O O . THR A 1 91 ? -4.665 6.163 1.552 1.00 97.38 91 THR A O 1
ATOM 720 N N . GLU A 1 92 ? -3.336 7.000 -0.036 1.00 93.19 92 GLU A N 1
ATOM 721 C CA . GLU A 1 92 ? -4.150 8.195 -0.310 1.00 93.19 92 GLU A CA 1
ATOM 722 C C . GLU A 1 92 ? -5.612 7.905 -0.686 1.00 93.19 92 GLU A C 1
ATOM 724 O O . GLU A 1 92 ? -6.500 8.661 -0.298 1.00 93.19 92 GLU A O 1
ATOM 729 N N . CYS A 1 93 ? -5.871 6.821 -1.424 1.00 91.88 93 CYS A N 1
ATOM 730 C CA . CYS A 1 93 ? -7.216 6.447 -1.876 1.00 91.88 93 CYS A CA 1
ATOM 731 C C . CYS A 1 93 ? -7.919 5.452 -0.941 1.00 91.88 93 CYS A C 1
ATOM 733 O O . CYS A 1 93 ? -8.951 4.895 -1.310 1.00 91.88 93 CYS A O 1
ATOM 735 N N . VAL A 1 94 ? -7.363 5.185 0.243 1.00 95.62 94 VAL A N 1
ATOM 736 C CA . VAL A 1 94 ? -8.016 4.313 1.221 1.00 95.62 94 VAL A CA 1
ATOM 737 C C . VAL A 1 94 ? -9.230 5.039 1.797 1.00 95.62 94 VAL A C 1
ATOM 739 O O . VAL A 1 94 ? -9.113 6.141 2.336 1.00 95.62 94 VAL A O 1
ATOM 742 N N . ASP A 1 95 ? -10.395 4.394 1.735 1.00 94.19 95 ASP A N 1
ATOM 743 C CA . ASP A 1 95 ? -11.589 4.830 2.463 1.00 94.19 95 ASP A CA 1
ATOM 744 C C . ASP A 1 95 ? -11.456 4.474 3.951 1.00 94.19 95 ASP A C 1
ATOM 746 O O . ASP A 1 95 ? -12.058 3.527 4.461 1.00 94.19 95 ASP A O 1
ATOM 750 N N . TRP A 1 96 ? -10.599 5.221 4.648 1.00 95.56 96 TRP A N 1
ATOM 751 C CA . TRP A 1 96 ? -10.291 4.994 6.059 1.00 95.56 96 TRP A CA 1
ATOM 752 C C . TRP A 1 96 ? -11.537 5.037 6.944 1.00 95.56 96 TRP A C 1
ATOM 754 O O . TRP A 1 96 ? -11.649 4.246 7.878 1.00 95.56 96 TRP A O 1
ATOM 764 N N . GLN A 1 97 ? -12.474 5.934 6.633 1.00 93.12 97 GLN A N 1
ATOM 765 C CA . GLN A 1 97 ? -13.727 6.096 7.368 1.00 93.12 97 GLN A CA 1
ATOM 766 C C . GLN A 1 97 ? -14.671 4.918 7.118 1.00 93.12 97 GLN A C 1
ATOM 768 O O . GLN A 1 97 ? -15.197 4.341 8.068 1.00 93.12 97 GLN A O 1
ATOM 773 N N . GLY A 1 98 ? -14.848 4.500 5.861 1.00 92.88 98 GLY A N 1
ATOM 774 C CA . GLY A 1 98 ? -15.649 3.322 5.533 1.00 92.88 98 GLY A CA 1
ATOM 775 C C . GLY A 1 98 ? -15.094 2.047 6.163 1.00 92.88 98 GLY A C 1
ATOM 776 O O . GLY A 1 98 ? -15.850 1.289 6.774 1.00 92.88 98 GLY A O 1
ATOM 777 N N . TRP A 1 99 ? -13.773 1.843 6.108 1.00 93.62 99 TRP A N 1
ATOM 778 C CA . TRP A 1 99 ? -13.125 0.695 6.749 1.00 93.62 99 TRP A CA 1
ATOM 779 C C . TRP A 1 99 ? -13.265 0.754 8.272 1.00 93.62 99 TRP A C 1
ATOM 781 O O . TRP A 1 99 ? -13.579 -0.258 8.890 1.00 93.62 99 TRP A O 1
ATOM 791 N N . ALA A 1 100 ? -13.094 1.925 8.891 1.00 92.62 100 ALA A N 1
ATOM 792 C CA . ALA A 1 100 ? -13.314 2.093 10.326 1.00 92.62 100 ALA A CA 1
ATOM 793 C C . ALA A 1 100 ? -14.757 1.766 10.733 1.00 92.62 100 ALA A C 1
ATOM 795 O O . ALA A 1 100 ? -14.965 1.053 11.712 1.00 92.62 100 ALA A O 1
ATOM 796 N N . ARG A 1 101 ? -15.748 2.225 9.961 1.00 92.25 101 ARG A N 1
ATOM 797 C CA . ARG A 1 101 ? -17.172 1.949 10.200 1.00 92.25 101 ARG A CA 1
ATOM 798 C C . ARG A 1 101 ? -17.503 0.465 10.095 1.00 92.25 101 ARG A C 1
ATOM 800 O O . ARG A 1 101 ? -18.244 -0.062 10.920 1.00 92.25 101 ARG A O 1
ATOM 807 N N . GLU A 1 102 ? -16.961 -0.215 9.090 1.00 91.88 102 GLU A N 1
ATOM 808 C CA . GLU A 1 102 ? -17.143 -1.657 8.928 1.00 91.88 102 GLU A CA 1
ATOM 809 C C . GLU A 1 102 ? -16.538 -2.431 10.106 1.00 91.88 102 GLU A C 1
ATOM 811 O O . GLU A 1 102 ? -17.164 -3.343 10.639 1.00 91.88 102 GLU A O 1
ATOM 816 N N . GLN A 1 103 ? -15.349 -2.038 10.561 1.00 91.38 103 GLN A N 1
ATOM 817 C CA . GLN A 1 103 ? -14.696 -2.686 11.698 1.00 91.38 103 GLN A CA 1
ATOM 818 C C . GLN A 1 103 ? -15.400 -2.402 13.019 1.00 91.38 103 GLN A C 1
ATOM 820 O O . GLN A 1 103 ? -15.555 -3.320 13.820 1.00 91.38 103 GLN A O 1
ATOM 825 N N . ALA A 1 104 ? -15.885 -1.176 13.223 1.00 92.38 104 ALA A N 1
ATOM 826 C CA . ALA A 1 104 ? -16.704 -0.833 14.376 1.00 92.38 104 ALA A CA 1
ATOM 827 C C . ALA A 1 104 ? -17.959 -1.719 14.445 1.00 92.38 104 ALA A C 1
ATOM 829 O O . ALA A 1 104 ? -18.238 -2.288 15.497 1.00 92.38 104 ALA A O 1
ATOM 830 N N . ARG A 1 105 ? -18.654 -1.929 13.314 1.00 92.50 105 ARG A N 1
ATOM 831 C CA . ARG A 1 105 ? -19.785 -2.873 13.235 1.00 92.50 105 ARG A CA 1
ATOM 832 C C . ARG A 1 105 ? -19.386 -4.290 13.606 1.00 92.50 105 ARG A C 1
ATOM 834 O O . ARG A 1 105 ? -20.015 -4.861 14.482 1.00 92.50 105 ARG A O 1
ATOM 841 N N . ARG A 1 106 ? -18.304 -4.817 13.028 1.00 91.31 106 ARG A N 1
ATOM 842 C CA . ARG A 1 106 ? -17.830 -6.173 13.354 1.00 91.31 106 ARG A CA 1
ATOM 843 C C . ARG A 1 106 ? -17.520 -6.341 14.843 1.00 91.31 106 ARG A C 1
ATOM 845 O O . ARG A 1 106 ? -17.820 -7.381 15.405 1.00 91.31 106 ARG A O 1
ATOM 852 N N . VAL A 1 107 ? -16.947 -5.328 15.498 1.00 92.50 107 VAL A N 1
ATOM 853 C CA . VAL A 1 107 ? -16.694 -5.378 16.949 1.00 92.50 107 VAL A CA 1
ATOM 854 C C . VAL A 1 107 ? -18.003 -5.396 17.748 1.00 92.50 107 VAL A C 1
ATOM 856 O O . VAL A 1 107 ? -18.089 -6.131 18.729 1.00 92.50 107 VAL A O 1
ATOM 859 N N . LEU A 1 108 ? -19.016 -4.620 17.349 1.00 93.69 108 LEU A N 1
ATOM 860 C CA . LEU A 1 108 ? -20.343 -4.669 17.977 1.00 93.69 108 LEU A CA 1
ATOM 861 C C . LEU A 1 108 ? -21.015 -6.033 17.760 1.00 93.69 108 LEU A C 1
ATOM 863 O O . LEU A 1 108 ? -21.530 -6.607 18.717 1.00 93.69 108 LEU A O 1
ATOM 867 N N . ASP A 1 109 ? -20.942 -6.572 16.541 1.00 93.12 109 ASP A N 1
ATOM 868 C CA . ASP A 1 109 ? -21.481 -7.890 16.190 1.00 93.12 109 ASP A CA 1
ATOM 869 C C . ASP A 1 109 ? -20.813 -9.003 17.018 1.00 93.12 109 ASP A C 1
ATOM 871 O O . ASP A 1 109 ? -21.506 -9.843 17.591 1.00 93.12 109 ASP A O 1
ATOM 875 N N . ASP A 1 110 ? -19.482 -8.969 17.163 1.00 92.38 110 ASP A N 1
ATOM 876 C CA . ASP A 1 110 ? -18.710 -9.916 17.986 1.00 92.38 110 ASP A CA 1
ATOM 877 C C . ASP A 1 110 ? -19.100 -9.851 19.476 1.00 92.38 110 ASP A C 1
ATOM 879 O O . ASP A 1 110 ? -19.035 -10.855 20.188 1.00 92.38 110 ASP A O 1
ATOM 883 N N . LEU A 1 111 ? -19.502 -8.672 19.962 1.00 93.88 111 LEU A N 1
ATOM 884 C CA . LEU A 1 111 ? -20.013 -8.471 21.323 1.00 93.88 111 LEU A CA 1
ATOM 885 C C . LEU A 1 111 ? -21.491 -8.870 21.472 1.00 93.88 111 LEU A C 1
ATOM 887 O O . LEU A 1 111 ? -22.022 -8.830 22.581 1.00 93.88 111 LEU A O 1
ATOM 891 N N . GLY A 1 112 ? -22.166 -9.235 20.378 1.00 94.69 112 GLY A N 1
ATOM 892 C CA . GLY A 1 112 ? -23.604 -9.494 20.361 1.00 94.69 112 GLY A CA 1
ATOM 893 C C . GLY A 1 112 ? -24.456 -8.235 20.546 1.00 94.69 112 GLY A C 1
ATOM 894 O O . GLY A 1 112 ? -25.632 -8.345 20.895 1.00 94.69 112 GLY A O 1
ATOM 895 N N . ILE A 1 113 ? -23.885 -7.046 20.327 1.00 94.88 113 ILE A N 1
ATOM 896 C CA . ILE A 1 113 ? -24.587 -5.766 20.435 1.00 94.88 113 ILE A CA 1
ATOM 897 C C . ILE A 1 113 ? -25.419 -5.557 19.171 1.00 94.88 113 ILE A C 1
ATOM 899 O O . ILE A 1 113 ? -24.901 -5.412 18.066 1.00 94.88 113 ILE A O 1
ATOM 903 N N . ARG A 1 114 ? -26.740 -5.492 19.332 1.00 93.38 114 ARG A N 1
ATOM 904 C CA . ARG A 1 114 ? -27.680 -5.243 18.242 1.00 93.38 114 ARG A CA 1
ATOM 905 C C . ARG A 1 114 ? -27.664 -3.770 17.846 1.00 93.38 114 ARG A C 1
ATOM 907 O O . ARG A 1 114 ? -28.087 -2.920 18.624 1.00 93.38 114 ARG A O 1
ATOM 914 N N . VAL A 1 115 ? -27.288 -3.477 16.606 1.00 94.19 115 VAL A N 1
ATOM 915 C CA . VAL A 1 115 ? -27.494 -2.155 15.998 1.00 94.19 115 VAL A CA 1
ATOM 916 C C . VAL A 1 115 ? -28.847 -2.153 15.272 1.00 94.19 115 VAL A C 1
ATOM 918 O O . VAL A 1 115 ? -29.027 -2.951 14.348 1.00 94.19 115 VAL A O 1
ATOM 921 N N . PRO A 1 116 ? -29.827 -1.316 15.667 1.00 93.12 116 PRO A N 1
ATOM 922 C CA . PRO A 1 116 ? -31.117 -1.255 14.984 1.00 93.12 116 PRO A CA 1
ATOM 923 C C . PRO A 1 116 ? -30.974 -0.920 13.492 1.00 93.12 116 PRO A C 1
ATOM 925 O O . PRO A 1 116 ? -30.092 -0.163 13.085 1.00 93.12 116 PRO A O 1
ATOM 928 N N . THR A 1 117 ? -31.846 -1.475 12.648 1.00 90.00 117 THR A N 1
ATOM 929 C CA . THR A 1 117 ? -31.800 -1.231 11.199 1.00 90.00 117 THR A CA 1
ATOM 930 C C . THR A 1 117 ? -31.973 0.258 10.891 1.00 90.00 117 THR A C 1
ATOM 932 O O . THR A 1 117 ? -32.918 0.883 11.363 1.00 90.00 117 THR A O 1
ATOM 935 N N . GLY A 1 118 ? -31.067 0.826 10.090 1.00 87.56 118 GLY A N 1
ATOM 936 C CA . GLY A 1 118 ? -31.070 2.256 9.751 1.00 87.56 118 GLY A CA 1
ATOM 937 C C . GLY A 1 118 ? -30.468 3.175 10.822 1.00 87.56 118 GLY A C 1
ATOM 938 O O . GLY A 1 118 ? -30.359 4.371 10.575 1.00 87.56 118 GLY A O 1
ATOM 939 N N . CYS A 1 119 ? -30.046 2.633 11.969 1.00 90.50 119 CYS A N 1
ATOM 940 C CA . CYS A 1 119 ? -29.343 3.382 13.007 1.00 90.50 119 CYS A CA 1
ATOM 941 C C . CYS A 1 119 ? -27.903 3.678 12.569 1.00 90.50 119 CYS A C 1
ATOM 943 O O . CYS A 1 119 ? -27.176 2.778 12.128 1.00 90.50 119 CYS A O 1
ATOM 945 N N . ASP A 1 120 ? -27.488 4.938 12.696 1.00 91.19 120 ASP A N 1
ATOM 946 C CA . ASP A 1 120 ? -26.082 5.301 12.537 1.00 91.19 120 ASP A CA 1
ATOM 947 C C . ASP A 1 120 ? -25.276 4.829 13.755 1.00 91.19 120 ASP A C 1
ATOM 949 O O . ASP A 1 120 ? -25.813 4.728 14.859 1.00 91.19 120 ASP A O 1
ATOM 953 N N . LEU A 1 121 ? -23.990 4.522 13.562 1.00 91.94 121 LEU A N 1
ATOM 954 C CA . LEU A 1 121 ? -23.134 4.089 14.673 1.00 91.94 121 LEU A CA 1
ATOM 955 C C . LEU A 1 121 ? -22.906 5.200 15.700 1.00 91.94 121 LEU A C 1
ATOM 957 O O . LEU A 1 121 ? -22.706 4.888 16.871 1.00 91.94 121 LEU A O 1
ATOM 961 N N . GLY A 1 122 ? -22.966 6.465 15.277 1.00 91.38 122 GLY A N 1
ATOM 962 C CA . GLY A 1 122 ? -22.830 7.617 16.159 1.00 91.38 122 GLY A CA 1
ATOM 963 C C . GLY A 1 122 ? -24.028 7.820 17.088 1.00 91.38 122 GLY A C 1
ATOM 964 O O . GLY A 1 122 ? -23.911 8.555 18.067 1.00 91.38 122 GLY A O 1
ATOM 965 N N . ASP A 1 123 ? -25.167 7.163 16.832 1.00 92.44 123 ASP A N 1
ATOM 966 C CA . ASP A 1 123 ? -26.326 7.172 17.732 1.00 92.44 123 ASP A CA 1
ATOM 967 C C . ASP A 1 123 ? -26.184 6.099 18.822 1.00 92.44 123 ASP A C 1
ATOM 969 O O . ASP A 1 123 ? -26.931 5.119 18.920 1.00 92.44 123 ASP A O 1
ATOM 973 N N . ILE A 1 124 ? -25.156 6.285 19.649 1.00 91.81 124 ILE A N 1
ATOM 974 C CA . ILE A 1 124 ? -24.792 5.348 20.710 1.00 91.81 124 ILE A CA 1
ATOM 975 C C . ILE A 1 124 ? -25.885 5.201 21.773 1.00 91.81 124 ILE A C 1
ATOM 977 O O . ILE A 1 124 ? -25.997 4.143 22.384 1.00 91.81 124 ILE A O 1
ATOM 981 N N . GLU A 1 125 ? -26.707 6.234 21.974 1.00 92.50 125 GLU A N 1
ATOM 982 C CA . GLU A 1 125 ? -27.816 6.223 22.932 1.00 92.50 125 GLU A CA 1
ATOM 983 C C . GLU A 1 125 ? -28.906 5.246 22.478 1.00 92.50 125 GLU A C 1
ATOM 985 O O . GLU A 1 125 ? -29.333 4.383 23.249 1.00 92.50 125 GLU A O 1
ATOM 990 N N . THR A 1 126 ? -29.306 5.314 21.203 1.00 93.62 126 THR A N 1
ATOM 991 C CA . THR A 1 126 ? -30.280 4.379 20.624 1.00 93.62 126 THR A CA 1
ATOM 992 C C . THR A 1 126 ? -29.747 2.948 20.628 1.00 93.62 126 THR A C 1
ATOM 994 O O . THR A 1 126 ? -30.484 2.013 20.959 1.00 93.62 126 THR A O 1
ATOM 997 N N . ILE A 1 127 ? -28.461 2.756 20.312 1.00 95.06 127 ILE A N 1
ATOM 998 C CA . ILE A 1 127 ? -27.828 1.432 20.363 1.00 95.06 127 ILE A CA 1
ATOM 999 C C . ILE A 1 127 ? -27.811 0.907 21.806 1.00 95.06 127 ILE A C 1
ATOM 1001 O O . ILE A 1 127 ? -28.201 -0.236 22.038 1.00 95.06 127 ILE A O 1
ATOM 1005 N N . ALA A 1 128 ? -27.422 1.719 22.790 1.00 94.38 128 ALA A N 1
ATOM 1006 C CA . ALA A 1 128 ? -27.390 1.315 24.195 1.00 94.38 128 ALA A CA 1
ATOM 1007 C C . ALA A 1 128 ? -28.788 0.920 24.706 1.00 94.38 128 ALA A C 1
ATOM 1009 O O . ALA A 1 128 ? -28.967 -0.180 25.239 1.00 94.38 128 ALA A O 1
ATOM 1010 N N . ALA A 1 129 ? -29.802 1.746 24.424 1.00 94.00 129 ALA A N 1
ATOM 1011 C CA . ALA A 1 129 ? -31.190 1.480 24.790 1.00 94.00 129 ALA A CA 1
ATOM 1012 C C . ALA A 1 129 ? -31.726 0.176 24.171 1.00 94.00 129 ALA A C 1
ATOM 1014 O O . ALA A 1 129 ? -32.365 -0.620 24.862 1.00 94.00 129 ALA A O 1
ATOM 1015 N N . ALA A 1 130 ? -31.422 -0.091 22.896 1.00 94.19 130 ALA A N 1
ATOM 1016 C CA . ALA A 1 130 ? -31.838 -1.316 22.207 1.00 94.19 130 ALA A CA 1
ATOM 1017 C C . ALA A 1 130 ? -31.210 -2.599 22.786 1.00 94.19 130 ALA A C 1
ATOM 1019 O O . ALA A 1 130 ? -31.735 -3.692 22.563 1.00 94.19 130 ALA A O 1
ATOM 1020 N N . ASN A 1 131 ? -30.106 -2.469 23.528 1.00 95.00 131 ASN A N 1
ATOM 1021 C CA . ASN A 1 131 ? -29.384 -3.574 24.157 1.00 95.00 131 ASN A CA 1
ATOM 1022 C C . ASN A 1 131 ? -29.562 -3.623 25.682 1.00 95.00 131 ASN A C 1
ATOM 1024 O O . ASN A 1 131 ? -28.935 -4.451 26.338 1.00 95.00 131 ASN A O 1
ATOM 1028 N N . GLY A 1 132 ? -30.413 -2.762 26.254 1.00 94.12 132 GLY A N 1
ATOM 1029 C CA . GLY A 1 132 ? -30.639 -2.706 27.701 1.00 94.12 132 GLY A CA 1
ATOM 1030 C C . GLY A 1 132 ? -29.391 -2.326 28.505 1.00 94.12 132 GLY A C 1
ATOM 1031 O O . GLY A 1 132 ? -29.280 -2.715 29.667 1.00 94.12 132 GLY A O 1
ATOM 1032 N N . ALA A 1 133 ? -28.451 -1.605 27.891 1.00 93.56 133 ALA A N 1
ATOM 1033 C CA . ALA A 1 133 ? -27.218 -1.135 28.513 1.00 93.56 133 ALA A CA 1
ATOM 1034 C C . ALA A 1 133 ? -27.236 0.393 28.651 1.00 93.56 133 ALA A C 1
ATOM 1036 O O . ALA A 1 133 ? -27.937 1.084 27.913 1.00 93.56 133 ALA A O 1
ATOM 1037 N N . ASP A 1 134 ? -26.442 0.934 29.574 1.00 93.75 134 ASP A N 1
ATOM 1038 C CA . ASP A 1 134 ? -26.111 2.356 29.558 1.00 93.75 134 ASP A CA 1
ATOM 1039 C C . ASP A 1 134 ? -24.986 2.643 28.547 1.00 93.75 134 ASP A C 1
ATOM 1041 O O . ASP A 1 134 ? -24.171 1.773 28.212 1.00 93.75 134 ASP A O 1
ATOM 1045 N N . ARG A 1 135 ? -24.946 3.885 28.060 1.00 92.69 135 ARG A N 1
ATOM 1046 C CA . ARG A 1 135 ? -23.974 4.350 27.066 1.00 92.69 135 ARG A CA 1
ATOM 1047 C C . ARG A 1 135 ? -22.523 4.110 27.485 1.00 92.69 135 ARG A C 1
ATOM 1049 O O . ARG A 1 135 ? -21.726 3.647 26.668 1.00 92.69 135 ARG A O 1
ATOM 1056 N N . ASP A 1 136 ? -22.164 4.435 28.722 1.00 91.62 136 ASP A N 1
ATOM 1057 C CA . ASP A 1 136 ? -20.771 4.394 29.174 1.00 91.62 136 ASP A CA 1
ATOM 1058 C C . ASP A 1 136 ? -20.272 2.951 29.295 1.00 91.62 136 ASP A C 1
ATOM 1060 O O . ASP A 1 136 ? -19.147 2.640 28.886 1.00 91.62 136 ASP A O 1
ATOM 1064 N N . THR A 1 137 ? -21.126 2.044 29.775 1.00 92.06 137 THR A N 1
ATOM 1065 C CA . THR A 1 137 ? -20.855 0.604 29.789 1.00 92.06 137 THR A CA 1
ATOM 1066 C C . THR A 1 137 ? -20.614 0.074 28.380 1.00 92.06 137 THR A C 1
ATOM 1068 O O . THR A 1 137 ? -19.631 -0.641 28.165 1.00 92.06 137 THR A O 1
ATOM 1071 N N . LEU A 1 138 ? -21.447 0.454 27.407 1.00 91.50 138 LEU A N 1
ATOM 1072 C CA . LEU A 1 138 ? -21.290 0.014 26.020 1.00 91.50 138 LEU A CA 1
ATOM 1073 C C . LEU A 1 138 ? -19.980 0.540 25.411 1.00 91.50 138 LEU A C 1
ATOM 1075 O O . LEU A 1 138 ? -19.198 -0.242 24.866 1.00 91.50 138 LEU A O 1
ATOM 1079 N N . ILE A 1 139 ? -19.685 1.836 25.564 1.00 90.62 139 ILE A N 1
ATOM 1080 C CA . ILE A 1 139 ? -18.433 2.444 25.078 1.00 90.62 139 ILE A CA 1
ATOM 1081 C C . ILE A 1 139 ? -17.216 1.748 25.691 1.00 90.62 139 ILE A C 1
ATOM 1083 O O . ILE A 1 139 ? -16.233 1.477 24.990 1.00 90.62 139 ILE A O 1
ATOM 1087 N N . LYS A 1 140 ? -17.265 1.434 26.989 1.00 90.88 140 LYS A N 1
ATOM 1088 C CA . LYS A 1 140 ? -16.181 0.733 27.680 1.00 90.88 140 LYS A CA 1
ATOM 1089 C C . LYS A 1 140 ? -15.977 -0.676 27.120 1.00 90.88 140 LYS A C 1
ATOM 1091 O O . LYS A 1 140 ? -14.852 -1.004 26.742 1.00 90.88 140 LYS A O 1
ATOM 1096 N N . GLN A 1 141 ? -17.042 -1.476 27.022 1.00 91.62 141 GLN A N 1
ATOM 1097 C CA . GLN A 1 141 ? -16.988 -2.836 26.468 1.00 91.62 141 GLN A CA 1
ATOM 1098 C C . GLN A 1 141 ? -16.448 -2.837 25.035 1.00 91.62 141 GLN A C 1
ATOM 1100 O O . GLN A 1 141 ? -15.531 -3.596 24.711 1.00 91.62 141 GLN A O 1
ATOM 1105 N N . TYR A 1 142 ? -16.955 -1.927 24.202 1.00 91.81 142 TYR A N 1
ATOM 1106 C CA . TYR A 1 142 ? -16.471 -1.737 22.843 1.00 91.81 142 TYR A CA 1
ATOM 1107 C C . TYR A 1 142 ? -14.980 -1.394 22.812 1.00 91.81 142 TYR A C 1
ATOM 1109 O O . TYR A 1 142 ? -14.212 -2.028 22.092 1.00 91.81 142 TYR A O 1
ATOM 1117 N N . THR A 1 143 ? -14.548 -0.405 23.599 1.00 88.81 143 THR A N 1
ATOM 1118 C CA . THR A 1 143 ? -13.158 0.073 23.586 1.00 88.81 143 THR A CA 1
ATOM 1119 C C . THR A 1 143 ? -12.190 -1.023 24.026 1.00 88.81 143 THR A C 1
ATOM 1121 O O . THR A 1 143 ? -11.115 -1.171 23.439 1.00 88.81 143 THR A O 1
ATOM 1124 N N . GLU A 1 144 ? -12.558 -1.812 25.036 1.00 89.81 144 GLU A N 1
ATOM 1125 C CA . GLU A 1 144 ? -11.770 -2.960 25.487 1.00 89.81 144 GLU A CA 1
ATOM 1126 C C . GLU A 1 144 ? -11.654 -4.030 24.391 1.00 89.81 144 GLU A C 1
ATOM 1128 O O . GLU A 1 144 ? -10.547 -4.499 24.109 1.00 89.81 144 GLU A O 1
ATOM 1133 N N . GLN A 1 145 ? -12.756 -4.365 23.715 1.00 90.56 145 GLN A N 1
ATOM 1134 C CA . GLN A 1 145 ? -12.760 -5.357 22.638 1.00 90.56 145 GLN A CA 1
ATOM 1135 C C . GLN A 1 145 ? -12.007 -4.878 21.388 1.00 90.56 145 GLN A C 1
ATOM 1137 O O . GLN A 1 145 ? -11.187 -5.614 20.835 1.00 90.56 145 GLN A O 1
ATOM 1142 N N . ALA A 1 146 ? -12.219 -3.629 20.970 1.00 88.19 146 ALA A N 1
ATOM 1143 C CA . ALA A 1 146 ? -11.523 -3.016 19.842 1.00 88.19 146 ALA A CA 1
ATOM 1144 C C . ALA A 1 146 ? -10.003 -3.010 20.062 1.00 88.19 146 ALA A C 1
ATOM 1146 O O . ALA A 1 146 ? -9.240 -3.371 19.162 1.00 88.19 146 ALA A O 1
ATOM 1147 N N . ARG A 1 147 ? -9.553 -2.671 21.280 1.00 85.12 147 ARG A N 1
ATOM 1148 C CA . ARG A 1 147 ? -8.132 -2.727 21.651 1.00 85.12 147 ARG A CA 1
ATOM 1149 C C . ARG A 1 147 ? -7.579 -4.143 21.568 1.00 85.12 147 ARG A C 1
ATOM 1151 O O . ARG A 1 147 ? -6.527 -4.316 20.963 1.00 85.12 147 ARG A O 1
ATOM 1158 N N . ARG A 1 148 ? -8.281 -5.146 22.107 1.00 86.19 148 ARG A N 1
ATOM 1159 C CA . ARG A 1 148 ? -7.858 -6.557 22.023 1.00 86.19 148 ARG A CA 1
ATOM 1160 C C . ARG A 1 148 ? -7.712 -7.026 20.575 1.00 86.19 148 ARG A C 1
ATOM 1162 O O . ARG A 1 148 ? -6.732 -7.685 20.254 1.00 86.19 148 ARG A O 1
ATOM 1169 N N . ARG A 1 149 ? -8.625 -6.624 19.684 1.00 84.12 149 ARG A N 1
ATOM 1170 C CA . ARG A 1 149 ? -8.601 -6.994 18.255 1.00 84.12 149 ARG A CA 1
ATOM 1171 C C . ARG A 1 149 ? -7.376 -6.460 17.506 1.00 84.12 149 ARG A C 1
ATOM 1173 O O . ARG A 1 149 ? -6.906 -7.078 16.550 1.00 84.12 149 ARG A O 1
ATOM 1180 N N . VAL A 1 150 ? -6.849 -5.309 17.920 1.00 81.06 150 VAL A N 1
ATOM 1181 C CA . VAL A 1 150 ? -5.611 -4.765 17.342 1.00 81.06 150 VAL A CA 1
ATOM 1182 C C . VAL A 1 150 ? -4.368 -5.116 18.137 1.00 81.06 150 VAL A C 1
ATOM 1184 O O . VAL A 1 150 ? -3.288 -4.795 17.660 1.00 81.06 150 VAL A O 1
ATOM 1187 N N . GLN A 1 151 ? -4.488 -5.719 19.325 1.00 75.31 151 GLN A N 1
ATOM 1188 C CA . GLN A 1 151 ? -3.374 -5.992 20.233 1.00 75.31 151 GLN A CA 1
ATOM 1189 C C . GLN A 1 151 ? -2.490 -7.110 19.676 1.00 75.31 151 GLN A C 1
ATOM 1191 O O . GLN A 1 151 ? -2.511 -8.248 20.122 1.00 75.31 151 GLN A O 1
ATOM 1196 N N . ASP A 1 152 ? -1.713 -6.737 18.673 1.00 69.56 152 ASP A N 1
ATOM 1197 C CA . ASP A 1 152 ? -0.727 -7.550 18.004 1.00 69.56 152 ASP A CA 1
ATOM 1198 C C . ASP A 1 152 ? 0.510 -6.689 17.763 1.00 69.56 152 ASP A C 1
ATOM 1200 O O . ASP A 1 152 ? 0.408 -5.503 17.413 1.00 69.56 152 ASP A O 1
ATOM 1204 N N . TYR A 1 153 ? 1.671 -7.274 18.013 1.00 75.25 153 TYR A N 1
ATOM 1205 C CA . TYR A 1 153 ? 2.960 -6.601 17.963 1.00 75.25 153 TYR A CA 1
ATOM 1206 C C . TYR A 1 153 ? 3.481 -6.414 16.532 1.00 75.25 153 TYR A C 1
ATOM 1208 O O . TYR A 1 153 ? 4.469 -5.704 16.355 1.00 75.25 153 TYR A O 1
ATOM 1216 N N . ASP A 1 154 ? 2.775 -6.943 15.529 1.00 86.00 154 ASP A N 1
ATOM 1217 C CA . ASP A 1 154 ? 3.134 -6.802 14.112 1.00 86.00 154 ASP A CA 1
ATOM 1218 C C . ASP A 1 154 ? 2.839 -5.403 13.531 1.00 86.00 154 ASP A C 1
ATOM 1220 O O . ASP A 1 154 ? 3.428 -4.992 12.529 1.00 86.00 154 ASP A O 1
ATOM 1224 N N . MET A 1 155 ? 1.982 -4.613 14.193 1.00 92.88 155 MET A N 1
ATOM 1225 C CA . MET A 1 155 ? 1.757 -3.196 13.872 1.00 92.88 155 MET A CA 1
ATOM 1226 C C . MET A 1 155 ? 2.510 -2.260 14.827 1.00 92.88 155 MET A C 1
ATOM 1228 O O . MET A 1 155 ? 2.712 -2.560 16.006 1.00 92.88 155 MET A O 1
ATOM 1232 N N . THR A 1 156 ? 2.856 -1.055 14.367 1.00 94.25 156 THR A N 1
ATOM 1233 C CA . THR A 1 156 ? 3.374 -0.013 15.268 1.00 94.25 156 THR A CA 1
ATOM 1234 C C . THR A 1 156 ? 2.295 0.462 16.240 1.00 94.25 156 THR A C 1
ATOM 1236 O O . THR A 1 156 ? 1.100 0.472 15.929 1.00 94.25 156 THR A O 1
ATOM 1239 N N . VAL A 1 157 ? 2.717 0.890 17.433 1.00 93.25 157 VAL A N 1
ATOM 1240 C CA . VAL A 1 157 ? 1.809 1.385 18.481 1.00 93.25 157 VAL A CA 1
ATOM 1241 C C . VAL A 1 157 ? 0.986 2.564 17.965 1.00 93.25 157 VAL A C 1
ATOM 1243 O O . VAL A 1 157 ? -0.228 2.595 18.146 1.00 93.25 157 VAL A O 1
ATOM 1246 N N . GLU A 1 158 ? 1.623 3.507 17.276 1.00 95.00 158 GLU A N 1
ATOM 1247 C CA . GLU A 1 158 ? 0.972 4.698 16.741 1.00 95.00 158 GLU A CA 1
ATOM 1248 C C . GLU A 1 158 ? -0.057 4.352 15.664 1.00 95.00 158 GLU A C 1
ATOM 1250 O O . GLU A 1 158 ? -1.140 4.934 15.658 1.00 95.00 158 GLU A O 1
ATOM 1255 N N . PHE A 1 159 ? 0.233 3.381 14.789 1.00 95.31 159 PHE A N 1
ATOM 1256 C CA . PHE A 1 159 ? -0.727 2.942 13.776 1.00 95.31 159 PHE A CA 1
ATOM 1257 C C . PHE A 1 159 ? -1.944 2.275 14.422 1.00 95.31 159 PHE A C 1
ATOM 1259 O O . PHE A 1 159 ? -3.077 2.619 14.088 1.00 95.31 159 PHE A O 1
ATOM 1266 N N . ARG A 1 160 ? -1.725 1.388 15.404 1.00 93.44 160 ARG A N 1
ATOM 1267 C CA . ARG A 1 160 ? -2.814 0.770 16.178 1.00 93.44 160 ARG A CA 1
ATOM 1268 C C . ARG A 1 160 ? -3.676 1.806 16.882 1.00 93.44 160 ARG A C 1
ATOM 1270 O O . ARG A 1 160 ? -4.903 1.722 16.831 1.00 93.44 160 ARG A O 1
ATOM 1277 N N . ASN A 1 161 ? -3.044 2.782 17.527 1.00 93.50 161 ASN A N 1
ATOM 1278 C CA . ASN A 1 161 ? -3.749 3.857 18.212 1.00 93.50 161 ASN A CA 1
ATOM 1279 C C . ASN A 1 161 ? -4.555 4.701 17.223 1.00 93.50 161 ASN A C 1
ATOM 1281 O O . ASN A 1 161 ? -5.687 5.067 17.530 1.00 93.50 161 ASN A O 1
ATOM 1285 N N . ALA A 1 162 ? -4.011 4.972 16.033 1.00 95.12 162 ALA A N 1
ATOM 1286 C CA . ALA A 1 162 ? -4.710 5.714 14.992 1.00 95.12 162 ALA A CA 1
ATOM 1287 C C . ALA A 1 162 ? -5.967 4.974 14.523 1.00 95.12 162 ALA A C 1
ATOM 1289 O O . ALA A 1 162 ? -7.051 5.550 14.561 1.00 95.12 162 ALA A O 1
ATOM 1290 N N . VAL A 1 163 ? -5.853 3.698 14.133 1.00 93.56 163 VAL A N 1
ATOM 1291 C CA . VAL A 1 163 ? -7.016 2.945 13.635 1.00 93.56 163 VAL A CA 1
ATOM 1292 C C . VAL A 1 163 ? -8.055 2.708 14.731 1.00 93.56 163 VAL A C 1
ATOM 1294 O O . VAL A 1 163 ? -9.231 2.943 14.492 1.00 93.56 163 VAL A O 1
ATOM 1297 N N . THR A 1 164 ? -7.655 2.359 15.958 1.00 91.38 164 THR A N 1
ATOM 1298 C CA . THR A 1 164 ? -8.619 2.177 17.064 1.00 91.38 164 THR A CA 1
ATOM 1299 C C . THR A 1 164 ? -9.317 3.467 17.463 1.00 91.38 164 THR A C 1
ATOM 1301 O O . THR A 1 164 ? -10.520 3.450 17.714 1.00 91.38 164 THR A O 1
ATOM 1304 N N . SER A 1 165 ? -8.595 4.592 17.483 1.00 92.44 165 SER A N 1
ATOM 1305 C CA . SER A 1 165 ? -9.204 5.903 17.733 1.00 92.44 165 SER A CA 1
ATOM 1306 C C . SER A 1 165 ? -10.184 6.270 16.620 1.00 92.44 165 SER A C 1
ATOM 1308 O O . SER A 1 165 ? -11.250 6.800 16.907 1.00 92.44 165 SER A O 1
ATOM 1310 N N . LEU A 1 166 ? -9.866 5.931 15.366 1.00 93.00 166 LEU A N 1
ATOM 1311 C CA . LEU A 1 166 ? -10.755 6.162 14.229 1.00 93.00 166 LEU A CA 1
ATOM 1312 C C . LEU A 1 166 ? -12.033 5.313 14.303 1.00 93.00 166 LEU A C 1
ATOM 1314 O O . LEU A 1 166 ? -13.088 5.773 13.874 1.00 93.00 166 LEU A O 1
ATOM 1318 N N . TRP A 1 167 ? -11.971 4.095 14.855 1.00 91.38 167 TRP A N 1
ATOM 1319 C CA . TRP A 1 167 ? -13.180 3.294 15.078 1.00 91.38 167 TRP A CA 1
ATOM 1320 C C . TRP A 1 167 ? -14.009 3.827 16.244 1.00 91.38 167 TRP A C 1
ATOM 1322 O O . TRP A 1 167 ? -15.232 3.801 16.177 1.00 91.38 167 TRP A O 1
ATOM 1332 N N . ALA A 1 168 ? -13.365 4.289 17.320 1.00 88.75 168 ALA A N 1
ATOM 1333 C CA . ALA A 1 168 ? -14.062 4.907 18.447 1.00 88.75 168 ALA A CA 1
ATOM 1334 C C . ALA A 1 168 ? -14.799 6.190 18.017 1.00 88.75 168 ALA A C 1
ATOM 1336 O O . ALA A 1 168 ? -15.934 6.410 18.434 1.00 88.75 168 ALA A O 1
ATOM 1337 N N . ASP A 1 169 ? -14.203 6.968 17.109 1.00 92.00 169 ASP A N 1
ATOM 1338 C CA . ASP A 1 169 ? -14.819 8.147 16.483 1.00 92.00 169 ASP A CA 1
ATOM 1339 C C . ASP A 1 169 ? -16.099 7.804 15.693 1.00 92.00 169 ASP A C 1
ATOM 1341 O O . ASP A 1 169 ? -16.946 8.667 15.509 1.00 92.00 169 ASP A O 1
ATOM 1345 N N . GLN A 1 170 ? -16.309 6.545 15.275 1.00 91.50 170 GLN A N 1
ATOM 1346 C CA . GLN A 1 170 ? -17.571 6.139 14.632 1.00 91.50 170 GLN A CA 1
ATOM 1347 C C . GLN A 1 170 ? -18.741 6.032 15.614 1.00 91.50 170 GLN A C 1
ATOM 1349 O O . GLN A 1 170 ? -19.883 6.189 15.202 1.00 91.50 170 GLN A O 1
ATOM 1354 N N . LEU A 1 171 ? -18.468 5.721 16.885 1.00 89.31 171 LEU A N 1
ATOM 1355 C CA . LEU A 1 171 ? -19.488 5.593 17.937 1.00 89.31 171 LEU A CA 1
ATOM 1356 C C . LEU A 1 171 ? -19.726 6.909 18.659 1.00 89.31 171 LEU A C 1
ATOM 1358 O O . LEU A 1 171 ? -20.816 7.176 19.152 1.00 89.31 171 LEU A O 1
ATOM 1362 N N . HIS A 1 172 ? -18.672 7.711 18.759 1.00 86.69 172 HIS A N 1
ATOM 1363 C CA . HIS A 1 172 ? -18.716 9.010 19.395 1.00 86.69 172 HIS A CA 1
ATOM 1364 C C . HIS A 1 172 ? -17.951 10.026 18.539 1.00 86.69 172 HIS A C 1
ATOM 1366 O O . HIS A 1 172 ? -16.799 10.347 18.860 1.00 86.69 172 HIS A O 1
ATOM 1372 N N . PRO A 1 173 ? -18.577 10.527 17.458 1.00 84.81 173 PRO A N 1
ATOM 1373 C CA . PRO A 1 173 ? -17.942 11.484 16.564 1.00 84.81 173 PRO A CA 1
ATOM 1374 C C . PRO A 1 173 ? -17.465 12.726 17.314 1.00 84.81 173 PRO A C 1
ATOM 1376 O O . PRO A 1 173 ? -18.228 13.363 18.046 1.00 84.81 173 PRO A O 1
ATOM 1379 N N . ASP A 1 174 ? -16.192 13.078 17.143 1.00 82.56 174 ASP A N 1
ATOM 1380 C CA . ASP A 1 174 ? -15.646 14.305 17.714 1.00 82.56 174 ASP A CA 1
ATOM 1381 C C . ASP A 1 174 ? -16.200 15.531 16.968 1.00 82.56 174 ASP A C 1
ATOM 1383 O O . ASP A 1 174 ? -15.926 15.739 15.785 1.00 82.56 174 ASP A O 1
ATOM 1387 N N . THR A 1 175 ? -16.964 16.373 17.668 1.00 82.12 175 THR A N 1
ATOM 1388 C CA . THR A 1 175 ? -17.543 17.608 17.113 1.00 82.12 175 THR A CA 1
ATOM 1389 C C . THR A 1 175 ? -16.576 18.799 17.141 1.00 82.12 175 THR A C 1
ATOM 1391 O O . THR A 1 175 ? -16.973 19.917 16.810 1.00 82.12 175 THR A O 1
ATOM 1394 N N . THR A 1 176 ? -15.325 18.614 17.581 1.00 84.56 176 THR A N 1
ATOM 1395 C CA . THR A 1 176 ? -14.310 19.680 17.586 1.00 84.56 176 THR A CA 1
ATOM 1396 C C . THR A 1 176 ? -13.769 19.983 16.185 1.00 84.56 176 THR A C 1
ATOM 1398 O O . THR A 1 176 ? -13.939 19.218 15.239 1.00 84.56 176 THR A O 1
ATOM 1401 N N . THR A 1 177 ? -13.116 21.139 16.029 1.00 83.88 177 THR A N 1
ATOM 1402 C CA . THR A 1 177 ? -12.464 21.545 14.775 1.00 83.88 177 THR A CA 1
ATOM 1403 C C . THR A 1 177 ? -10.971 21.809 15.021 1.00 83.88 177 THR A C 1
ATOM 1405 O O . THR A 1 177 ? -10.647 22.678 15.834 1.00 83.88 177 THR A O 1
ATOM 1408 N N . PRO A 1 178 ? -10.047 21.108 14.334 1.00 86.88 178 PRO A N 1
ATOM 1409 C CA . PRO A 1 178 ? -10.302 20.014 13.392 1.00 86.88 178 PRO A CA 1
ATOM 1410 C C . PRO A 1 178 ? -10.786 18.743 14.109 1.00 86.88 178 PRO A C 1
ATOM 1412 O O . PRO A 1 178 ? -10.328 18.442 15.213 1.00 86.88 178 PRO A O 1
ATOM 1415 N N . GLY A 1 179 ? -11.689 18.000 13.467 1.00 91.44 179 GLY A N 1
ATOM 1416 C CA . GLY A 1 179 ? -12.265 16.780 14.037 1.00 91.44 179 GLY A CA 1
ATOM 1417 C C . GLY A 1 179 ? -11.254 15.634 14.092 1.00 91.44 179 GLY A C 1
ATOM 1418 O O . GLY A 1 179 ? -10.315 15.569 13.290 1.00 91.44 179 GLY A O 1
ATOM 1419 N N . LEU A 1 180 ? -11.442 14.699 15.026 1.00 92.94 180 LEU A N 1
ATO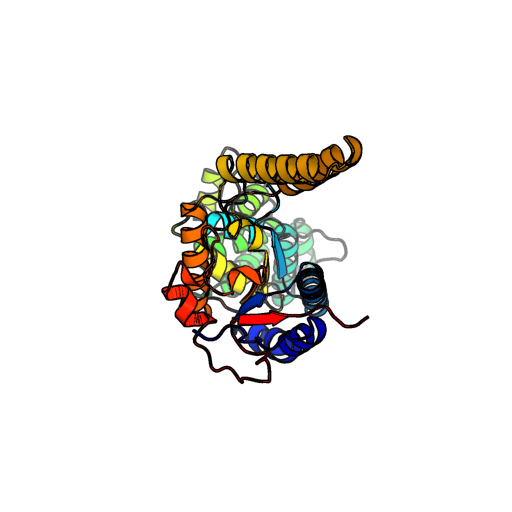M 1420 C CA . LEU A 1 180 ? -10.546 13.554 15.202 1.00 92.94 180 LEU A CA 1
ATOM 1421 C C . LEU A 1 180 ? -10.441 12.700 13.931 1.00 92.94 180 LEU A C 1
ATOM 1423 O O . LEU A 1 180 ? -9.328 12.420 13.476 1.00 92.94 180 LEU A O 1
ATOM 1427 N N . GLY A 1 181 ? -11.575 12.339 13.328 1.00 93.00 181 GLY A N 1
ATOM 1428 C CA . GLY A 1 181 ? -11.613 11.551 12.100 1.00 93.00 181 GLY A CA 1
ATOM 1429 C C . GLY A 1 181 ? -10.895 12.207 10.918 1.00 93.00 181 GLY A C 1
ATOM 1430 O O . GLY A 1 181 ? -10.165 11.529 10.190 1.00 93.00 181 GLY A O 1
ATOM 1431 N N . GLU A 1 182 ? -11.032 13.525 10.746 1.00 94.06 182 GLU A N 1
ATOM 1432 C CA . GLU A 1 182 ? -10.335 14.294 9.702 1.00 94.06 182 GLU A CA 1
ATOM 1433 C C . GLU A 1 182 ? -8.814 14.228 9.901 1.00 94.06 182 GLU A C 1
ATOM 1435 O O . GLU A 1 182 ? -8.059 13.881 8.985 1.00 94.06 182 GLU A O 1
ATOM 1440 N N . VAL A 1 183 ? -8.372 14.503 11.130 1.00 95.88 183 VAL A N 1
ATOM 1441 C CA . VAL A 1 183 ? -6.966 14.485 11.539 1.00 95.88 183 VAL A CA 1
ATOM 1442 C C . VAL A 1 183 ? -6.364 13.095 11.319 1.00 95.88 183 VAL A C 1
ATOM 1444 O O . VAL A 1 183 ? -5.347 12.962 10.636 1.00 95.88 183 VAL A O 1
ATOM 1447 N N . LEU A 1 184 ? -6.984 12.042 11.849 1.00 96.12 184 LEU A N 1
ATOM 1448 C CA . LEU A 1 184 ? -6.466 10.678 11.725 1.00 96.12 184 LEU A CA 1
ATOM 1449 C C . LEU A 1 184 ? -6.433 10.203 10.272 1.00 96.12 184 LEU A C 1
ATOM 1451 O O . LEU A 1 184 ? -5.444 9.599 9.863 1.00 96.12 184 LEU A O 1
ATOM 1455 N N . THR A 1 185 ? -7.448 10.535 9.469 1.00 96.19 185 THR A N 1
ATOM 1456 C CA . THR A 1 185 ? -7.474 10.201 8.036 1.00 96.19 185 THR A CA 1
ATOM 1457 C C . THR A 1 185 ? -6.326 10.883 7.291 1.00 96.19 185 THR A C 1
ATOM 1459 O O . THR A 1 185 ? -5.649 10.251 6.477 1.00 96.19 185 THR A O 1
ATOM 1462 N N . ALA A 1 186 ? -6.060 12.163 7.576 1.00 95.81 186 ALA A N 1
ATOM 1463 C CA . ALA A 1 186 ? -4.924 12.875 6.996 1.00 95.81 186 ALA A CA 1
ATOM 1464 C C . ALA A 1 186 ? -3.584 12.236 7.402 1.00 95.81 186 ALA A C 1
ATOM 1466 O O . ALA A 1 186 ? -2.737 12.013 6.534 1.00 95.81 186 ALA A O 1
ATOM 1467 N N . TRP A 1 187 ? -3.417 11.877 8.679 1.00 97.12 187 TRP A N 1
ATOM 1468 C CA . TRP A 1 187 ? -2.192 11.251 9.184 1.00 97.12 187 TRP A CA 1
ATOM 1469 C C . TRP A 1 187 ? -1.963 9.857 8.591 1.00 97.12 187 TRP A C 1
ATOM 1471 O O . TRP A 1 187 ? -0.882 9.599 8.065 1.00 97.12 187 TRP A O 1
ATOM 1481 N N . LEU A 1 188 ? -2.982 8.988 8.604 1.00 97.19 188 LEU A N 1
ATOM 1482 C CA . LEU A 1 188 ? -2.933 7.630 8.046 1.00 97.19 188 LEU A CA 1
ATOM 1483 C C . LEU A 1 188 ? -2.628 7.636 6.543 1.00 97.19 188 LEU A C 1
ATOM 1485 O O . LEU A 1 188 ? -1.934 6.748 6.052 1.00 97.19 188 LEU A O 1
ATOM 1489 N N . SER A 1 189 ? -3.074 8.673 5.831 1.00 96.00 189 SER A N 1
ATOM 1490 C CA . SER A 1 189 ? -2.786 8.883 4.406 1.00 96.00 189 SER A CA 1
ATOM 1491 C C . SER A 1 189 ? -1.415 9.530 4.143 1.00 96.00 189 SER A C 1
ATOM 1493 O O . SER A 1 189 ? -1.081 9.835 3.002 1.00 96.00 189 SER A O 1
ATOM 1495 N N . GLY A 1 190 ? -0.626 9.830 5.183 1.00 93.81 190 GLY A N 1
ATOM 1496 C CA . GLY A 1 190 ? 0.653 10.536 5.052 1.00 93.81 190 GLY A CA 1
ATOM 1497 C C . GLY A 1 190 ? 0.531 11.975 4.525 1.00 93.81 190 GLY A C 1
ATOM 1498 O O . GLY A 1 190 ? 1.512 12.528 4.021 1.00 93.81 190 GLY A O 1
ATOM 1499 N N . ARG A 1 191 ? -0.660 12.585 4.614 1.00 91.69 191 ARG A N 1
ATOM 1500 C CA . ARG A 1 191 ? -0.935 13.951 4.146 1.00 91.69 191 ARG A CA 1
ATOM 1501 C C . ARG A 1 191 ? -0.550 14.993 5.194 1.00 91.69 191 ARG A C 1
ATOM 1503 O O . ARG A 1 191 ? -0.303 14.699 6.364 1.00 91.69 191 ARG A O 1
ATOM 1510 N N . THR A 1 192 ? -0.508 16.251 4.761 1.00 91.12 192 THR A N 1
ATOM 1511 C CA . THR A 1 192 ? -0.376 17.382 5.681 1.00 91.12 192 THR A CA 1
ATOM 1512 C C . THR A 1 192 ? -1.622 17.474 6.557 1.00 91.12 192 THR A C 1
ATOM 1514 O O . THR A 1 192 ? -2.744 17.450 6.062 1.00 91.12 192 THR A O 1
ATOM 1517 N N . MET A 1 193 ? -1.404 17.588 7.862 1.00 91.88 193 MET A N 1
ATOM 1518 C CA . MET A 1 193 ? -2.466 17.725 8.855 1.00 91.88 193 MET A CA 1
ATOM 1519 C C . MET A 1 193 ? -3.104 19.118 8.810 1.00 91.88 193 MET A C 1
ATOM 1521 O O . MET A 1 193 ? -2.374 20.087 8.570 1.00 91.88 193 MET A O 1
ATOM 1525 N N . PRO A 1 194 ? -4.404 19.250 9.131 1.00 92.25 194 PRO A N 1
ATOM 1526 C CA . PRO A 1 194 ? -5.023 20.557 9.316 1.00 92.25 194 PRO A CA 1
ATOM 1527 C C . PRO A 1 194 ? -4.366 21.329 10.481 1.00 92.25 194 PRO A C 1
ATOM 1529 O O . PRO A 1 194 ? -3.745 20.718 11.368 1.00 92.25 194 PRO A O 1
ATOM 1532 N N . PRO A 1 195 ? -4.481 22.672 10.513 1.00 92.19 195 PRO A N 1
ATOM 1533 C CA . PRO A 1 195 ? -4.012 23.486 11.634 1.00 92.19 195 PRO A CA 1
ATOM 1534 C C . PRO A 1 195 ? -4.560 22.971 12.972 1.00 92.19 195 PRO A C 1
ATOM 1536 O O . PRO A 1 195 ? -5.734 22.648 13.086 1.00 92.19 195 PRO A O 1
ATOM 1539 N N . GLY A 1 196 ? -3.701 22.848 13.989 1.00 90.88 196 GLY A N 1
ATOM 1540 C CA . GLY A 1 196 ? -4.084 22.285 15.294 1.00 90.88 196 GLY A CA 1
ATOM 1541 C C . GLY A 1 196 ? -4.139 20.749 15.360 1.00 90.88 196 GLY A C 1
ATOM 1542 O O . GLY A 1 196 ? -4.172 20.196 16.460 1.00 90.88 196 GLY A O 1
ATOM 1543 N N . GLY A 1 197 ? -4.028 20.038 14.230 1.00 92.81 197 GLY A N 1
ATOM 1544 C CA . GLY A 1 197 ? -4.107 18.571 14.182 1.00 92.81 197 GLY A CA 1
ATOM 1545 C C . GLY A 1 197 ? -3.059 17.845 15.038 1.00 92.81 197 GLY A C 1
ATOM 1546 O O . GLY A 1 197 ? -3.328 16.769 15.563 1.00 92.81 197 GLY A O 1
ATOM 1547 N N . SER A 1 198 ? -1.886 18.445 15.271 1.00 92.75 198 SER A N 1
ATOM 1548 C CA . SER A 1 198 ? -0.866 17.875 16.169 1.00 92.75 198 SER A CA 1
ATOM 1549 C C . SER A 1 198 ? -1.358 17.711 17.613 1.00 92.75 198 SER A C 1
ATOM 1551 O O . SER A 1 198 ? -0.962 16.764 18.286 1.00 92.75 198 SER A O 1
ATOM 1553 N N . SER A 1 199 ? -2.204 18.620 18.108 1.00 92.94 199 SER A N 1
ATOM 1554 C CA . SER A 1 199 ? -2.774 18.518 19.458 1.00 92.94 199 SER A CA 1
ATOM 1555 C C . SER A 1 199 ? -3.786 17.380 19.542 1.00 92.94 199 SER A C 1
ATOM 1557 O O . SER A 1 199 ? -3.805 16.645 20.527 1.00 92.94 199 SER A O 1
ATOM 1559 N N . VAL A 1 200 ? -4.569 17.185 18.478 1.00 93.88 200 VAL A N 1
ATOM 1560 C CA . VAL A 1 200 ? -5.518 16.075 18.363 1.00 93.88 200 VAL A CA 1
ATOM 1561 C C . VAL A 1 200 ? -4.782 14.732 18.343 1.00 93.88 200 VAL A C 1
ATOM 1563 O O . VAL A 1 200 ? -5.121 13.856 19.132 1.00 93.88 200 VAL A O 1
ATOM 1566 N N . LEU A 1 201 ? -3.715 14.597 17.546 1.00 94.50 201 LEU A N 1
ATOM 1567 C CA . LEU A 1 201 ? -2.892 13.378 1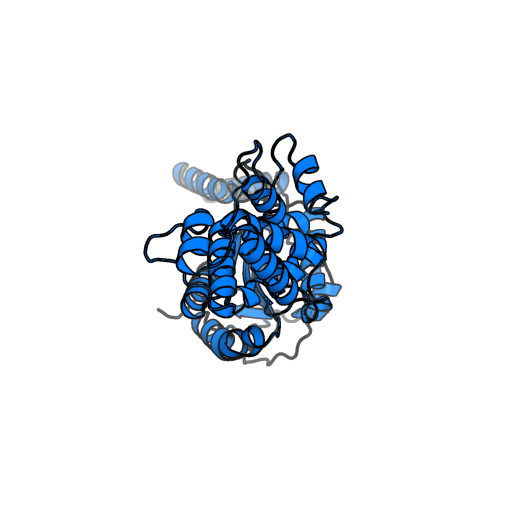7.494 1.00 94.50 201 LEU A CA 1
ATOM 1568 C C . LEU A 1 201 ? -2.287 12.999 18.854 1.00 94.50 201 LEU A C 1
ATOM 1570 O O . LEU A 1 201 ? -2.272 11.823 19.218 1.00 94.50 201 LEU A O 1
ATOM 1574 N N . LYS A 1 202 ? -1.848 13.984 19.649 1.00 94.69 202 LYS A N 1
ATOM 1575 C CA . LYS A 1 202 ? -1.310 13.733 20.997 1.00 94.69 202 LYS A CA 1
ATOM 1576 C C . LYS A 1 202 ? -2.340 13.110 21.943 1.00 94.69 202 LYS A C 1
ATOM 1578 O O . LYS A 1 202 ? -1.948 12.308 22.787 1.00 94.69 202 LYS A O 1
ATOM 1583 N N . ARG A 1 203 ? -3.639 13.412 21.793 1.00 92.25 203 ARG A N 1
ATOM 1584 C CA . ARG A 1 203 ? -4.708 12.748 22.572 1.00 92.25 203 ARG A CA 1
ATOM 1585 C C . ARG A 1 203 ? -4.764 11.245 22.279 1.00 92.25 203 ARG A C 1
ATOM 1587 O O . ARG A 1 203 ? -5.014 10.459 23.184 1.00 92.25 203 ARG A O 1
ATOM 1594 N N . CYS A 1 204 ? -4.421 10.851 21.054 1.00 91.38 204 CYS A N 1
ATOM 1595 C CA . CYS A 1 204 ? -4.295 9.459 20.616 1.00 91.38 204 CYS A CA 1
ATOM 1596 C C . CYS A 1 204 ? -2.900 8.860 20.862 1.00 91.38 204 CYS A C 1
ATOM 1598 O O . CYS A 1 204 ? -2.605 7.785 20.347 1.00 91.38 204 CYS A O 1
ATOM 1600 N N . GLN A 1 205 ? -2.024 9.537 21.617 1.00 93.88 205 GLN A N 1
ATOM 1601 C CA . GLN A 1 205 ? -0.636 9.112 21.850 1.00 93.88 205 GLN A CA 1
ATOM 1602 C C . GLN A 1 205 ? 0.192 8.996 20.554 1.00 93.88 205 GLN A C 1
ATOM 1604 O O . GLN A 1 205 ? 1.079 8.154 20.443 1.00 93.88 205 GLN A O 1
ATOM 1609 N N . ILE A 1 206 ? -0.095 9.843 19.560 1.00 95.12 206 ILE A N 1
ATOM 1610 C CA . ILE A 1 206 ? 0.661 9.933 18.307 1.00 95.12 206 ILE A CA 1
ATOM 1611 C C . ILE A 1 206 ? 1.448 11.245 18.322 1.00 95.12 206 ILE A C 1
ATOM 1613 O O . ILE A 1 206 ? 0.879 12.337 18.298 1.00 95.12 206 ILE A O 1
ATOM 1617 N N . TYR A 1 207 ? 2.777 11.144 18.367 1.00 93.00 207 TYR A N 1
ATOM 1618 C CA . TYR A 1 207 ? 3.663 12.305 18.544 1.00 93.00 207 TYR A CA 1
ATOM 1619 C C . TYR A 1 207 ? 4.400 12.722 17.269 1.00 93.00 207 TYR A C 1
ATOM 1621 O O . TYR A 1 207 ? 4.862 13.858 17.162 1.00 93.00 207 TYR A O 1
ATOM 1629 N N . GLY A 1 208 ? 4.524 11.808 16.306 1.00 90.12 208 GLY A N 1
ATOM 1630 C CA . GLY A 1 208 ? 5.304 11.997 15.088 1.00 90.12 208 GLY A CA 1
ATOM 1631 C C . GLY A 1 208 ? 4.450 12.059 13.827 1.00 90.12 208 GLY A C 1
ATOM 1632 O O . GLY A 1 208 ? 3.323 11.570 13.773 1.00 90.12 208 GLY A O 1
ATOM 1633 N N . ARG A 1 209 ? 5.027 12.634 12.771 1.00 94.00 209 ARG A N 1
ATOM 1634 C CA . ARG A 1 209 ? 4.509 12.494 11.406 1.00 94.00 209 ARG A CA 1
ATOM 1635 C C . ARG A 1 209 ? 5.083 11.244 10.750 1.00 94.00 209 ARG A C 1
ATOM 1637 O O . ARG A 1 209 ? 6.138 10.743 11.149 1.00 94.00 209 ARG A O 1
ATOM 1644 N N . ILE A 1 210 ? 4.410 10.793 9.701 1.00 95.75 210 ILE A N 1
ATOM 1645 C CA . ILE A 1 210 ? 4.952 9.788 8.795 1.00 95.75 210 ILE A CA 1
ATOM 1646 C C . ILE A 1 210 ? 6.049 10.447 7.954 1.00 95.75 210 ILE A C 1
ATOM 1648 O O . ILE A 1 210 ? 5.815 11.405 7.219 1.00 95.75 210 ILE A O 1
ATOM 1652 N N . GLY A 1 211 ? 7.273 9.959 8.107 1.00 95.19 211 GLY A N 1
ATOM 1653 C CA . GLY A 1 211 ? 8.479 10.488 7.487 1.00 95.19 211 GLY A CA 1
ATOM 1654 C C . GLY A 1 211 ? 9.417 9.373 7.023 1.00 95.19 211 GLY A C 1
ATOM 1655 O O . GLY A 1 211 ? 9.116 8.190 7.187 1.00 95.19 211 GLY A O 1
ATOM 1656 N N . PRO A 1 212 ? 10.568 9.718 6.425 1.00 93.69 212 PRO A N 1
ATOM 1657 C CA . PRO A 1 212 ? 11.456 8.735 5.800 1.00 93.69 212 PRO A CA 1
ATOM 1658 C C . PRO A 1 212 ? 11.962 7.634 6.743 1.00 93.69 212 PRO A C 1
ATOM 1660 O O . PRO A 1 212 ? 12.259 6.532 6.292 1.00 93.69 212 PRO A O 1
ATOM 1663 N N . THR A 1 213 ? 12.057 7.920 8.043 1.00 95.12 213 THR A N 1
ATOM 1664 C CA . THR A 1 213 ? 12.582 6.993 9.054 1.00 95.12 213 THR A CA 1
ATOM 1665 C C . THR A 1 213 ? 11.563 5.960 9.530 1.00 95.12 213 THR A C 1
ATOM 1667 O O . THR A 1 213 ? 11.963 4.877 9.939 1.00 95.12 213 THR A O 1
ATOM 1670 N N . ASN A 1 214 ? 10.262 6.263 9.473 1.00 96.00 214 ASN A N 1
ATOM 1671 C CA . ASN A 1 214 ? 9.211 5.426 10.064 1.00 96.00 214 ASN A CA 1
ATOM 1672 C C . ASN A 1 214 ? 8.149 4.946 9.058 1.00 96.00 214 ASN A C 1
ATOM 1674 O O . ASN A 1 214 ? 7.464 3.965 9.333 1.00 96.00 214 ASN A O 1
ATOM 1678 N N . ALA A 1 215 ? 8.047 5.556 7.871 1.00 97.25 215 ALA A N 1
ATOM 1679 C CA . ALA A 1 215 ? 7.043 5.207 6.861 1.00 97.25 215 ALA A CA 1
ATOM 1680 C C . ALA A 1 215 ? 7.077 3.737 6.435 1.00 97.25 215 ALA A C 1
ATOM 1682 O O . ALA A 1 215 ? 6.042 3.172 6.104 1.00 97.25 215 ALA A O 1
ATOM 1683 N N . ARG A 1 216 ? 8.247 3.095 6.489 1.00 96.19 216 ARG A N 1
ATOM 1684 C CA . ARG A 1 216 ? 8.370 1.657 6.236 1.00 96.19 216 ARG A CA 1
ATOM 1685 C C . ARG A 1 216 ? 7.602 0.824 7.261 1.00 96.19 216 ARG A C 1
ATOM 1687 O O . ARG A 1 216 ? 6.853 -0.062 6.875 1.00 96.19 216 ARG A O 1
ATOM 1694 N N . HIS A 1 217 ? 7.762 1.127 8.548 1.00 96.19 217 HIS A N 1
ATOM 1695 C CA . HIS A 1 217 ? 7.049 0.429 9.618 1.00 96.19 217 HIS A CA 1
ATOM 1696 C C . HIS A 1 217 ? 5.537 0.662 9.527 1.00 96.19 217 HIS A C 1
ATOM 1698 O O . HIS A 1 217 ? 4.752 -0.251 9.774 1.00 96.19 217 HIS A O 1
ATOM 1704 N N . TYR A 1 218 ? 5.122 1.857 9.098 1.00 97.44 218 TYR A N 1
ATOM 1705 C CA . TYR A 1 218 ? 3.716 2.135 8.816 1.00 97.44 218 TYR A CA 1
ATOM 1706 C C . TYR A 1 218 ? 3.201 1.408 7.574 1.00 97.44 218 TYR A C 1
ATOM 1708 O O . TYR A 1 218 ? 2.061 0.964 7.588 1.00 97.44 218 TYR A O 1
ATOM 1716 N N . LEU A 1 219 ? 4.016 1.217 6.531 1.00 97.81 219 LEU A N 1
ATOM 1717 C CA . LEU A 1 219 ? 3.628 0.413 5.370 1.00 97.81 219 LEU A CA 1
ATOM 1718 C C . LEU A 1 219 ? 3.440 -1.063 5.745 1.00 97.81 219 LEU A C 1
ATOM 1720 O O . LEU A 1 219 ? 2.466 -1.668 5.314 1.00 97.81 219 LEU A O 1
ATOM 1724 N N . VAL A 1 220 ? 4.319 -1.618 6.586 1.00 97.00 220 VAL A N 1
ATOM 1725 C CA . VAL A 1 220 ? 4.142 -2.964 7.163 1.00 97.00 220 VAL A CA 1
ATOM 1726 C C . VAL A 1 220 ? 2.844 -3.032 7.970 1.00 97.00 220 VAL A C 1
ATOM 1728 O O . VAL A 1 220 ? 2.016 -3.904 7.724 1.00 97.00 220 VAL A O 1
ATOM 1731 N N . SER A 1 221 ? 2.617 -2.052 8.853 1.00 96.88 221 SER A N 1
ATOM 1732 C CA . SER A 1 221 ? 1.387 -1.981 9.654 1.00 96.88 221 SER A CA 1
ATOM 1733 C C . SER A 1 221 ? 0.136 -1.867 8.781 1.00 96.88 221 SER A C 1
ATOM 1735 O O . SER A 1 221 ? -0.895 -2.443 9.102 1.00 96.88 221 SER A O 1
ATOM 1737 N N . PHE A 1 222 ? 0.225 -1.148 7.660 1.00 97.44 222 PHE A N 1
ATOM 1738 C CA . PHE A 1 222 ? -0.854 -1.040 6.689 1.00 97.44 222 PHE A CA 1
ATOM 1739 C C . PHE A 1 222 ? -1.144 -2.377 6.002 1.00 97.44 222 PHE A C 1
ATOM 1741 O O . PHE A 1 222 ? -2.309 -2.741 5.882 1.00 97.44 222 PHE A O 1
ATOM 1748 N N . CYS A 1 223 ? -0.116 -3.129 5.600 1.00 96.81 223 CYS A N 1
ATOM 1749 C CA . CYS A 1 223 ? -0.306 -4.455 5.008 1.00 96.81 223 CYS A CA 1
ATOM 1750 C C . CYS A 1 223 ? -0.992 -5.405 6.006 1.00 96.81 223 CYS A C 1
ATOM 1752 O O . CYS A 1 223 ? -2.007 -6.021 5.680 1.00 96.81 223 CYS A O 1
ATOM 1754 N N . GLU A 1 224 ? -0.535 -5.413 7.259 1.00 94.44 224 GLU A N 1
ATOM 1755 C CA . GLU A 1 224 ? -1.166 -6.187 8.332 1.00 94.44 224 GLU A CA 1
ATOM 1756 C C . GLU A 1 224 ? -2.622 -5.754 8.567 1.00 94.44 224 GLU A C 1
ATOM 1758 O O . GLU A 1 224 ? -3.549 -6.564 8.649 1.00 94.44 224 GLU A O 1
ATOM 1763 N N . TRP A 1 225 ? -2.862 -4.445 8.580 1.00 92.88 225 TRP A N 1
ATOM 1764 C CA . TRP A 1 225 ? -4.193 -3.887 8.753 1.00 92.88 225 TRP A CA 1
ATOM 1765 C C . TRP A 1 225 ? -5.158 -4.252 7.621 1.00 92.88 225 TRP A C 1
ATOM 1767 O O . TRP A 1 225 ? -6.314 -4.590 7.888 1.00 92.88 225 TRP A O 1
ATOM 1777 N N . THR A 1 226 ? -4.703 -4.236 6.364 1.00 93.75 226 THR A N 1
ATOM 1778 C CA . THR A 1 226 ? -5.556 -4.582 5.216 1.00 93.75 226 THR A CA 1
ATOM 1779 C C . THR A 1 226 ? -6.136 -5.991 5.322 1.00 93.75 226 THR A C 1
ATOM 1781 O O . THR A 1 226 ? -7.308 -6.198 5.000 1.00 93.75 226 THR A O 1
ATOM 1784 N N . ARG A 1 227 ? -5.381 -6.944 5.877 1.00 90.25 227 ARG A N 1
ATOM 1785 C CA . ARG A 1 227 ? -5.894 -8.288 6.159 1.00 90.25 227 ARG A CA 1
ATOM 1786 C C . ARG A 1 227 ? -6.991 -8.287 7.214 1.00 90.25 227 ARG A C 1
ATOM 1788 O O . ARG A 1 227 ? -8.016 -8.943 7.048 1.00 90.25 227 ARG A O 1
ATOM 1795 N N . ARG A 1 228 ? -6.811 -7.522 8.294 1.00 87.44 228 ARG A N 1
ATOM 1796 C CA . ARG A 1 228 ? -7.777 -7.456 9.408 1.00 87.44 228 ARG A CA 1
ATOM 1797 C C . ARG A 1 228 ? -9.109 -6.853 8.998 1.00 87.44 228 ARG A C 1
ATOM 1799 O O . ARG A 1 228 ? -10.152 -7.278 9.499 1.00 87.44 228 ARG A O 1
ATOM 1806 N N . VAL A 1 229 ? -9.092 -5.927 8.038 1.00 89.38 229 VAL A N 1
ATOM 1807 C CA . VAL A 1 229 ? -10.332 -5.412 7.441 1.00 89.38 229 VAL A CA 1
ATOM 1808 C C . VAL A 1 229 ? -10.997 -6.397 6.476 1.00 89.38 229 VAL A C 1
ATOM 1810 O O . VAL A 1 229 ? -12.109 -6.158 6.013 1.00 89.38 229 VAL A O 1
ATOM 1813 N N . GLY A 1 230 ? -10.392 -7.564 6.254 1.00 90.00 230 GLY A N 1
ATOM 1814 C CA . GLY A 1 230 ? -10.924 -8.642 5.427 1.00 90.00 230 GLY A CA 1
ATOM 1815 C C . GLY A 1 230 ? -10.520 -8.548 3.960 1.00 90.00 230 GLY A C 1
ATOM 1816 O O . GLY A 1 230 ? -11.210 -9.128 3.128 1.00 90.00 230 GLY A O 1
ATOM 1817 N N . ARG A 1 231 ? -9.453 -7.811 3.617 1.00 94.88 231 ARG A N 1
ATOM 1818 C CA . ARG A 1 231 ? -8.844 -7.879 2.278 1.00 94.88 231 ARG A CA 1
ATOM 1819 C C . ARG A 1 231 ? -7.862 -9.043 2.211 1.00 94.88 231 ARG A C 1
ATOM 1821 O O . ARG A 1 231 ? -7.273 -9.426 3.217 1.00 94.88 231 ARG A O 1
ATOM 1828 N N . SER A 1 232 ? -7.629 -9.537 1.005 1.00 96.44 232 SER A N 1
ATOM 1829 C CA . SER A 1 232 ? -6.668 -10.618 0.743 1.00 96.44 232 SER A CA 1
ATOM 1830 C C . SER A 1 232 ? -5.203 -10.175 0.865 1.00 96.44 232 SER A C 1
ATOM 1832 O O . SER A 1 232 ? -4.305 -11.006 0.952 1.00 96.44 232 SER A O 1
ATOM 1834 N N . GLY A 1 233 ? -4.952 -8.864 0.874 1.00 97.38 233 GLY A N 1
ATOM 1835 C CA . GLY A 1 233 ? -3.623 -8.270 0.980 1.00 97.38 233 GLY A CA 1
ATOM 1836 C C . GLY A 1 233 ? -3.522 -6.955 0.214 1.00 97.38 233 GLY A C 1
ATOM 1837 O O . GLY A 1 233 ? -4.534 -6.366 -0.185 1.00 97.38 233 GLY A O 1
ATOM 1838 N N . VAL A 1 234 ? -2.288 -6.527 -0.042 1.00 98.44 234 VAL A N 1
ATOM 1839 C CA . VAL A 1 234 ? -1.957 -5.337 -0.831 1.00 98.44 234 VAL A CA 1
ATOM 1840 C C . VAL A 1 234 ? -1.314 -5.760 -2.151 1.00 98.44 234 VAL A C 1
ATOM 1842 O O . VAL A 1 234 ? -0.291 -6.438 -2.149 1.00 98.44 234 VAL A O 1
ATOM 1845 N N . LEU A 1 235 ? -1.883 -5.324 -3.278 1.00 98.62 235 LEU A N 1
ATOM 1846 C CA . LEU A 1 235 ? -1.303 -5.487 -4.612 1.00 98.62 235 LEU A CA 1
ATOM 1847 C C . LEU A 1 235 ? -0.878 -4.121 -5.162 1.00 98.62 235 LEU A C 1
ATOM 1849 O O . LEU A 1 235 ? -1.709 -3.270 -5.479 1.00 98.62 235 LEU A O 1
ATOM 1853 N N . LEU A 1 236 ? 0.427 -3.907 -5.282 1.00 98.50 236 LEU A N 1
ATOM 1854 C CA . LEU A 1 236 ? 1.011 -2.694 -5.840 1.00 98.50 236 LEU A CA 1
ATOM 1855 C C . LEU A 1 236 ? 1.546 -2.975 -7.239 1.00 98.50 236 LEU A C 1
ATOM 1857 O O . LEU A 1 236 ? 2.330 -3.899 -7.429 1.00 98.50 236 LEU A O 1
ATOM 1861 N N . ALA A 1 237 ? 1.180 -2.133 -8.197 1.00 98.56 237 ALA A N 1
ATOM 1862 C CA . ALA A 1 237 ? 1.795 -2.093 -9.514 1.00 98.56 237 ALA A CA 1
ATOM 1863 C C . ALA A 1 237 ? 2.500 -0.745 -9.683 1.00 98.56 237 ALA A C 1
ATOM 1865 O O . ALA A 1 237 ? 1.866 0.304 -9.612 1.00 98.56 237 ALA A O 1
ATOM 1866 N N . LEU A 1 238 ? 3.811 -0.762 -9.887 1.00 98.31 238 LEU A N 1
ATOM 1867 C CA . LEU A 1 238 ? 4.629 0.422 -10.109 1.00 98.31 238 LEU A CA 1
ATOM 1868 C C . LEU A 1 238 ? 5.076 0.453 -11.566 1.00 98.31 238 LEU A C 1
ATOM 1870 O O . LEU A 1 238 ? 5.855 -0.397 -11.985 1.00 98.31 238 LEU A O 1
ATOM 1874 N N . ASP A 1 239 ? 4.663 1.474 -12.305 1.00 96.38 239 ASP A N 1
ATOM 1875 C CA . ASP A 1 239 ? 5.282 1.797 -13.584 1.00 96.38 239 ASP A CA 1
ATOM 1876 C C . ASP A 1 239 ? 6.585 2.557 -13.342 1.00 96.38 239 ASP A C 1
ATOM 1878 O O . ASP A 1 239 ? 6.592 3.715 -12.909 1.00 96.38 239 ASP A O 1
ATOM 1882 N N . PHE A 1 240 ? 7.704 1.884 -13.580 1.00 94.81 240 PHE A N 1
ATOM 1883 C CA . PHE A 1 240 ? 9.049 2.389 -13.353 1.00 94.81 240 PHE A CA 1
ATOM 1884 C C . PHE A 1 240 ? 9.570 3.232 -14.526 1.00 94.81 240 PHE A C 1
ATOM 1886 O O . PHE A 1 240 ? 10.582 3.918 -14.379 1.00 94.81 240 PHE A O 1
ATOM 1893 N N . ARG A 1 241 ? 8.870 3.268 -15.668 1.00 90.44 241 ARG A N 1
ATOM 1894 C CA . ARG A 1 241 ? 9.377 3.870 -16.913 1.00 90.44 241 ARG A CA 1
ATOM 1895 C C . ARG A 1 241 ? 9.680 5.366 -16.812 1.00 90.44 241 ARG A C 1
ATOM 1897 O O . ARG A 1 241 ? 10.528 5.872 -17.544 1.00 90.44 241 ARG A O 1
ATOM 1904 N N . GLY A 1 242 ? 9.064 6.095 -15.880 1.00 89.50 242 GLY A N 1
ATOM 1905 C CA . GLY A 1 242 ? 9.445 7.481 -15.583 1.00 89.50 242 GLY A CA 1
ATOM 1906 C C . GLY A 1 242 ? 10.876 7.600 -15.041 1.00 89.50 242 GLY A C 1
ATOM 1907 O O . GLY A 1 242 ? 11.596 8.544 -15.372 1.00 89.50 242 GLY A O 1
ATOM 1908 N N . TYR A 1 243 ? 11.322 6.635 -14.231 1.00 90.88 243 TYR A N 1
ATOM 1909 C CA . TYR A 1 243 ? 12.677 6.585 -13.676 1.00 90.88 243 TYR A CA 1
ATOM 1910 C C . TYR A 1 243 ? 13.738 6.137 -14.687 1.00 90.88 243 TYR A C 1
ATOM 1912 O O . TYR A 1 243 ? 14.910 6.437 -14.477 1.00 90.88 243 TYR A O 1
ATOM 1920 N N . GLU A 1 244 ? 13.371 5.475 -15.783 1.00 87.38 244 GLU A N 1
ATOM 1921 C CA . GLU A 1 244 ? 14.308 5.067 -16.846 1.00 87.38 244 GLU A CA 1
ATOM 1922 C C . GLU A 1 244 ? 14.817 6.26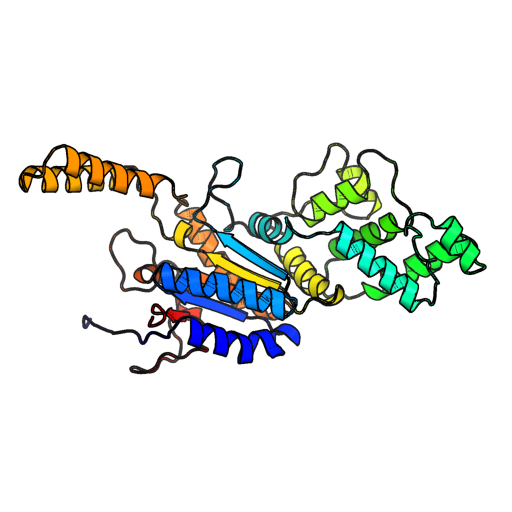6 -17.657 1.00 87.38 244 GLU A C 1
ATOM 1924 O O . GLU A 1 244 ? 15.950 6.282 -18.142 1.00 87.38 244 GLU A O 1
ATOM 1929 N N . ARG A 1 245 ? 13.990 7.310 -17.769 1.00 79.75 245 ARG A N 1
ATOM 1930 C CA . ARG A 1 245 ? 14.284 8.494 -18.578 1.00 79.75 245 ARG A CA 1
ATOM 1931 C C . ARG A 1 245 ? 15.418 9.301 -17.945 1.00 79.75 245 ARG A C 1
ATOM 1933 O O . ARG A 1 245 ? 15.332 9.744 -16.795 1.00 79.75 245 ARG A O 1
ATOM 1940 N N . VAL A 1 246 ? 16.492 9.509 -18.703 1.00 71.12 246 VAL A N 1
ATOM 1941 C CA . VAL A 1 246 ? 17.623 10.345 -18.284 1.00 71.12 246 VAL A CA 1
ATOM 1942 C C . VAL A 1 246 ? 17.272 11.818 -18.464 1.00 71.12 246 VAL A C 1
ATOM 1944 O O . VAL A 1 246 ? 16.649 12.223 -19.445 1.00 71.12 246 VAL A O 1
ATOM 1947 N N . ASP A 1 247 ? 17.681 12.634 -17.496 1.00 57.66 247 ASP A N 1
ATOM 1948 C CA . ASP A 1 247 ? 17.518 14.078 -17.561 1.00 57.66 247 ASP A CA 1
ATOM 1949 C C . ASP A 1 247 ? 18.454 14.649 -18.636 1.00 57.66 247 ASP A C 1
ATOM 1951 O O . ASP A 1 247 ? 19.676 14.675 -18.485 1.00 57.66 247 ASP A O 1
ATOM 1955 N N . GLY A 1 248 ? 17.874 15.008 -19.778 1.00 52.19 248 GLY A N 1
ATOM 1956 C CA . GLY A 1 248 ? 18.608 15.317 -20.995 1.00 52.19 248 GLY A CA 1
ATOM 1957 C C . GLY A 1 248 ? 18.043 16.524 -21.718 1.00 52.19 248 GLY A C 1
ATOM 1958 O O . GLY A 1 248 ? 17.920 16.473 -22.930 1.00 52.19 248 GLY A O 1
ATOM 1959 N N . ALA A 1 249 ? 17.692 17.616 -21.031 1.00 51.00 249 ALA A N 1
ATOM 1960 C CA . ALA A 1 249 ? 17.251 18.849 -21.708 1.00 51.00 249 ALA A CA 1
ATOM 1961 C C . ALA A 1 249 ? 18.215 19.287 -22.837 1.00 51.00 249 ALA A C 1
ATOM 1963 O O . ALA A 1 249 ? 17.789 19.798 -23.868 1.00 51.00 249 ALA A O 1
ATOM 1964 N N . ARG A 1 250 ? 19.516 19.003 -22.679 1.00 50.78 250 ARG A N 1
ATOM 1965 C CA . ARG A 1 250 ? 20.551 19.197 -23.707 1.00 50.78 250 ARG A CA 1
ATOM 1966 C C . ARG A 1 250 ? 20.555 18.124 -24.803 1.00 50.78 250 ARG A C 1
ATOM 1968 O O . ARG A 1 250 ? 20.896 18.436 -25.935 1.00 50.78 250 ARG A O 1
ATOM 1975 N N . THR A 1 251 ? 20.199 16.889 -24.463 1.00 53.84 251 THR A N 1
ATOM 1976 C CA . THR A 1 251 ? 20.172 15.731 -25.368 1.00 53.84 251 THR A CA 1
ATOM 1977 C C . THR A 1 251 ? 18.927 15.758 -26.243 1.00 53.84 251 THR A C 1
ATOM 1979 O O . THR A 1 251 ? 19.071 15.678 -27.443 1.00 53.84 251 THR A O 1
ATOM 1982 N N . LEU A 1 252 ? 17.739 16.034 -25.693 1.00 57.94 252 LEU A N 1
ATOM 1983 C CA . LEU A 1 252 ? 16.509 16.162 -26.481 1.00 57.94 252 LEU A CA 1
ATOM 1984 C C . LEU A 1 252 ? 16.609 17.310 -27.489 1.00 57.94 252 LEU A C 1
ATOM 1986 O O . LEU A 1 252 ? 16.245 17.140 -28.639 1.00 57.94 252 LEU A O 1
ATOM 1990 N N . ALA A 1 253 ? 17.168 18.459 -27.098 1.00 61.31 253 ALA A N 1
ATOM 1991 C CA . ALA A 1 253 ? 17.421 19.543 -28.043 1.00 61.31 253 ALA A CA 1
ATOM 1992 C C . ALA A 1 253 ? 18.431 19.138 -29.134 1.00 61.31 253 ALA A C 1
ATOM 1994 O O . ALA A 1 253 ? 18.282 19.549 -30.280 1.00 61.31 253 ALA A O 1
ATOM 1995 N N . ALA A 1 254 ? 19.438 18.326 -28.796 1.00 64.38 254 ALA A N 1
ATOM 1996 C CA . ALA A 1 254 ? 20.410 17.811 -29.757 1.00 64.38 254 ALA A CA 1
ATOM 1997 C C . ALA A 1 254 ? 19.812 16.734 -30.679 1.00 64.38 254 ALA A C 1
ATOM 1999 O O . ALA A 1 254 ? 20.095 16.753 -31.871 1.00 64.38 254 ALA A O 1
ATOM 2000 N N . ASP A 1 255 ? 18.957 15.859 -30.154 1.00 66.00 255 ASP A N 1
ATOM 2001 C CA . ASP A 1 255 ? 18.296 14.768 -30.868 1.00 66.00 255 ASP A CA 1
ATOM 2002 C C . ASP A 1 255 ? 17.183 15.313 -31.766 1.00 66.00 255 ASP A C 1
ATOM 2004 O O . ASP A 1 255 ? 17.110 14.948 -32.933 1.00 66.00 255 ASP A O 1
ATOM 2008 N N . THR A 1 256 ? 16.381 16.269 -31.281 1.00 72.75 256 THR A N 1
ATOM 2009 C CA . THR A 1 256 ? 15.422 17.014 -32.108 1.00 72.75 256 THR A CA 1
ATOM 2010 C C . THR A 1 256 ? 16.155 17.787 -33.198 1.00 72.75 256 THR A C 1
ATOM 2012 O O . THR A 1 256 ? 15.741 17.749 -34.352 1.00 72.75 256 THR A O 1
ATOM 2015 N N . LEU A 1 257 ? 17.279 18.440 -32.883 1.00 77.12 257 LEU A N 1
ATOM 2016 C CA . LEU A 1 257 ? 18.081 19.128 -33.894 1.00 77.12 257 LEU A CA 1
ATOM 2017 C C . LEU A 1 257 ? 18.684 18.151 -34.916 1.00 77.12 257 LEU A C 1
ATOM 2019 O O . LEU A 1 257 ? 18.732 18.479 -36.097 1.00 77.12 257 LEU A O 1
ATOM 2023 N N . ALA A 1 258 ? 19.133 16.969 -34.494 1.00 77.69 258 ALA A N 1
ATOM 2024 C CA . ALA A 1 258 ? 19.669 15.937 -35.380 1.00 77.69 258 ALA A CA 1
ATOM 2025 C C . ALA A 1 258 ? 18.579 15.326 -36.273 1.00 77.69 258 ALA A C 1
ATOM 2027 O O . ALA A 1 258 ? 18.779 15.208 -37.479 1.00 77.69 258 ALA A O 1
ATOM 2028 N N . ALA A 1 259 ? 17.407 15.018 -35.715 1.00 78.88 259 ALA A N 1
ATOM 2029 C CA . ALA A 1 259 ? 16.258 14.496 -36.450 1.00 78.88 259 ALA A CA 1
ATOM 2030 C C . ALA A 1 259 ? 15.717 15.515 -37.464 1.00 78.88 259 ALA A C 1
ATOM 2032 O O . ALA A 1 259 ? 15.430 15.158 -38.604 1.00 78.88 259 ALA A O 1
ATOM 2033 N N . VAL A 1 260 ? 15.644 16.797 -37.084 1.00 83.75 260 VAL A N 1
ATOM 2034 C CA . VAL A 1 260 ? 15.268 17.888 -37.996 1.00 83.75 260 VAL A CA 1
ATOM 2035 C C . VAL A 1 260 ? 16.313 18.057 -39.101 1.00 83.75 260 VAL A C 1
ATOM 2037 O O . VAL A 1 260 ? 15.938 18.218 -40.258 1.00 83.75 260 VAL A O 1
ATOM 2040 N N . LYS A 1 261 ? 17.613 17.968 -38.789 1.00 85.62 261 LYS A N 1
ATOM 2041 C CA . LYS A 1 261 ? 18.680 18.016 -39.804 1.00 85.62 261 LYS A CA 1
ATOM 2042 C C . LYS A 1 261 ? 18.587 16.860 -40.802 1.00 85.62 261 LYS A C 1
ATOM 2044 O O . LYS A 1 261 ? 18.574 17.127 -41.997 1.00 85.62 261 LYS A O 1
ATOM 2049 N N . SER A 1 262 ? 18.433 15.621 -40.330 1.00 86.31 262 SER A N 1
ATOM 2050 C CA . SER A 1 262 ? 18.258 14.445 -41.201 1.00 86.31 262 SER A CA 1
ATOM 2051 C C . SER A 1 262 ? 17.016 14.583 -42.083 1.00 86.31 262 SER A C 1
ATOM 2053 O O . SER A 1 262 ? 17.068 14.338 -43.280 1.00 86.31 262 SER A O 1
ATOM 2055 N N . ALA A 1 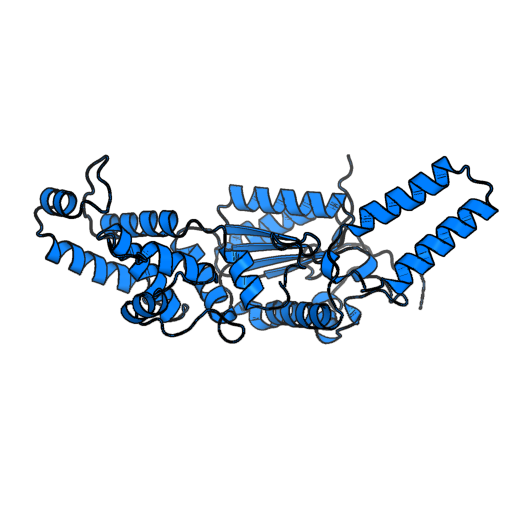263 ? 15.901 15.063 -41.521 1.00 85.44 263 ALA A N 1
ATOM 2056 C CA . ALA A 1 263 ? 14.669 15.286 -42.275 1.00 85.44 263 ALA A CA 1
ATOM 2057 C C . ALA A 1 263 ? 14.827 16.346 -43.382 1.00 85.44 263 ALA A C 1
ATOM 2059 O O . ALA A 1 263 ? 14.266 16.182 -44.465 1.00 85.44 263 ALA A O 1
ATOM 2060 N N . ILE A 1 264 ? 15.600 17.408 -43.129 1.00 86.44 264 ILE A N 1
ATOM 2061 C CA . ILE A 1 264 ? 15.932 18.428 -44.134 1.00 86.44 264 ILE A CA 1
ATOM 2062 C C . ILE A 1 264 ? 16.826 17.838 -45.232 1.00 86.44 264 ILE A C 1
ATOM 2064 O O . ILE A 1 264 ? 16.582 18.085 -46.410 1.00 86.44 264 ILE A O 1
ATOM 2068 N N . GLU A 1 265 ? 17.836 17.049 -44.863 1.00 89.88 265 GLU A N 1
ATOM 2069 C CA . GLU A 1 265 ? 18.746 16.386 -45.810 1.00 89.88 265 GLU A CA 1
ATOM 2070 C C . GLU A 1 265 ? 18.023 15.350 -46.688 1.00 89.88 265 GLU A C 1
ATOM 2072 O O . GLU A 1 265 ? 18.323 15.220 -47.872 1.00 89.88 265 GLU A O 1
ATOM 2077 N N . GLU A 1 266 ? 17.011 14.678 -46.139 1.00 91.00 266 GLU A N 1
ATOM 2078 C CA . GLU A 1 266 ? 16.117 13.755 -46.850 1.00 91.00 266 GLU A CA 1
ATOM 2079 C C . GLU A 1 266 ? 15.062 14.469 -47.719 1.00 91.00 266 GLU A C 1
ATOM 2081 O O . GLU A 1 266 ? 14.279 13.811 -48.403 1.00 91.00 266 GLU A O 1
ATOM 2086 N N . GLY A 1 267 ? 15.016 15.807 -47.705 1.00 88.88 267 GLY A N 1
ATOM 2087 C CA . GLY A 1 267 ? 14.074 16.599 -48.499 1.00 88.88 267 GLY A CA 1
ATOM 2088 C C . GLY A 1 267 ? 12.622 16.527 -48.017 1.00 88.88 267 GLY A C 1
ATOM 2089 O O . GLY A 1 267 ? 11.710 16.788 -48.805 1.00 88.88 267 GLY A O 1
ATOM 2090 N N . LYS A 1 268 ? 12.386 16.174 -46.744 1.00 90.62 268 LYS A N 1
ATOM 2091 C CA . LYS A 1 268 ? 11.033 16.123 -46.170 1.00 90.62 268 LYS A CA 1
ATOM 2092 C C . LYS A 1 268 ? 10.385 17.503 -46.188 1.00 90.62 268 LYS A C 1
ATOM 2094 O O . LYS A 1 268 ? 11.033 18.533 -45.994 1.00 90.62 268 LYS A O 1
ATOM 2099 N N . SER A 1 269 ? 9.076 17.524 -46.405 1.00 90.00 269 SER A N 1
ATOM 2100 C CA . SER A 1 269 ? 8.294 18.754 -46.426 1.00 90.00 269 SER A CA 1
ATOM 2101 C C . SER A 1 269 ? 8.236 19.405 -45.040 1.00 90.00 269 SER A C 1
ATOM 2103 O O . SER A 1 269 ? 8.342 18.748 -44.003 1.00 90.00 269 SER A O 1
ATOM 2105 N N . THR A 1 270 ? 7.987 20.715 -45.005 1.00 85.81 270 THR A N 1
ATOM 2106 C CA . THR A 1 270 ? 7.824 21.480 -43.757 1.00 85.81 270 THR A CA 1
ATOM 2107 C C . THR A 1 270 ? 6.778 20.859 -42.827 1.00 85.81 270 THR A C 1
ATOM 2109 O O . THR A 1 270 ? 6.987 20.803 -41.621 1.00 85.81 270 THR A O 1
ATOM 2112 N N . ARG A 1 271 ? 5.698 20.304 -43.389 1.00 83.12 271 ARG A N 1
ATOM 2113 C CA . ARG A 1 271 ? 4.624 19.650 -42.630 1.00 83.12 271 ARG A CA 1
ATOM 2114 C C . ARG A 1 271 ? 5.071 18.341 -41.969 1.00 83.12 271 ARG A C 1
ATOM 2116 O O . ARG A 1 271 ? 4.623 18.035 -40.870 1.00 83.12 271 ARG A O 1
ATOM 2123 N N . GLU A 1 272 ? 5.951 17.573 -42.605 1.00 82.56 272 GLU A N 1
ATOM 2124 C CA . GLU A 1 272 ? 6.512 16.343 -42.024 1.00 82.56 272 GLU A CA 1
ATOM 2125 C C . GLU A 1 272 ? 7.523 16.663 -40.919 1.00 82.56 272 GLU A C 1
ATOM 2127 O O . GLU A 1 272 ? 7.545 16.001 -39.884 1.00 82.56 272 GLU A O 1
ATOM 2132 N N . ILE A 1 273 ? 8.313 17.726 -41.089 1.00 84.25 273 ILE A N 1
ATOM 2133 C CA . ILE A 1 273 ? 9.217 18.227 -40.044 1.00 84.25 273 ILE A CA 1
ATOM 2134 C C . ILE A 1 273 ? 8.413 18.723 -38.834 1.00 84.25 273 ILE A C 1
ATOM 2136 O O . ILE A 1 273 ? 8.744 18.388 -37.698 1.00 84.25 273 ILE A O 1
ATOM 2140 N N . GLU A 1 274 ? 7.321 19.460 -39.056 1.00 82.88 274 GLU A N 1
ATOM 2141 C CA . GLU A 1 274 ? 6.399 19.884 -37.995 1.00 82.88 274 GLU A CA 1
ATOM 2142 C C . GLU A 1 274 ? 5.783 18.691 -37.254 1.00 82.88 274 GLU A C 1
ATOM 2144 O O . GLU A 1 274 ? 5.676 18.725 -36.030 1.00 82.88 274 GLU A O 1
ATOM 2149 N N . GLN A 1 275 ? 5.432 17.612 -37.960 1.00 80.31 275 GLN A N 1
ATOM 2150 C CA . GLN A 1 275 ? 4.941 16.376 -37.343 1.00 80.31 275 GLN A CA 1
ATOM 2151 C C . GLN A 1 275 ? 6.013 15.668 -36.508 1.00 80.31 275 GLN A C 1
ATOM 2153 O O . GLN A 1 275 ? 5.701 15.196 -35.418 1.00 80.31 275 GLN A O 1
ATOM 2158 N N . ILE A 1 276 ? 7.270 15.633 -36.965 1.00 78.56 276 ILE A N 1
ATOM 2159 C CA . ILE A 1 276 ? 8.400 15.083 -36.196 1.00 78.56 276 ILE A CA 1
ATOM 2160 C C . ILE A 1 276 ? 8.607 15.893 -34.909 1.00 78.56 276 ILE A C 1
ATOM 2162 O O . ILE A 1 276 ? 8.711 15.324 -33.823 1.00 78.56 276 ILE A O 1
ATOM 2166 N N . VAL A 1 277 ? 8.601 17.226 -35.008 1.00 75.06 277 VAL A N 1
ATOM 2167 C CA . VAL A 1 277 ? 8.741 18.116 -33.846 1.00 75.06 277 VAL A CA 1
ATOM 2168 C C . VAL A 1 277 ? 7.546 17.983 -32.897 1.00 75.06 277 VAL A C 1
ATOM 2170 O O . VAL A 1 277 ? 7.740 17.931 -31.685 1.00 75.06 277 VAL A O 1
ATOM 2173 N N . ALA A 1 278 ? 6.320 17.874 -33.414 1.00 71.69 278 ALA A N 1
ATOM 2174 C CA . ALA A 1 278 ? 5.116 17.678 -32.607 1.00 71.69 278 ALA A CA 1
ATOM 2175 C C . ALA A 1 278 ? 5.095 16.306 -31.909 1.00 71.69 278 ALA A C 1
ATOM 2177 O O . ALA A 1 278 ? 4.743 16.228 -30.732 1.00 71.69 278 ALA A O 1
ATOM 2178 N N . ALA A 1 279 ? 5.525 15.240 -32.590 1.00 65.62 279 ALA A N 1
ATOM 2179 C CA . ALA A 1 279 ? 5.656 13.904 -32.013 1.00 65.62 279 ALA A CA 1
ATOM 2180 C C . ALA A 1 279 ? 6.687 13.889 -30.871 1.00 65.62 279 ALA A C 1
ATOM 2182 O O . ALA A 1 279 ? 6.366 13.460 -29.763 1.00 65.62 279 ALA A O 1
ATOM 2183 N N . MET A 1 280 ? 7.872 14.475 -31.081 1.00 64.44 280 MET A N 1
ATOM 2184 C CA . MET A 1 280 ? 8.891 14.621 -30.029 1.00 64.44 280 MET A CA 1
ATOM 2185 C C . MET A 1 280 ? 8.455 15.569 -28.895 1.00 64.44 280 MET A C 1
ATOM 2187 O O . MET A 1 280 ? 8.817 15.377 -27.734 1.00 64.44 280 MET A O 1
ATOM 2191 N N . GLY A 1 281 ? 7.645 16.584 -29.206 1.00 55.91 281 GLY A N 1
ATOM 2192 C CA . GLY A 1 281 ? 7.020 17.470 -28.224 1.00 55.91 281 GLY A CA 1
ATOM 2193 C C . GLY A 1 281 ? 5.968 16.763 -27.363 1.00 55.91 281 GLY A C 1
ATOM 2194 O O . GLY A 1 281 ? 5.851 17.065 -26.177 1.00 55.91 281 GLY A O 1
ATOM 2195 N N . SER A 1 282 ? 5.254 15.776 -27.909 1.00 52.38 282 SER A N 1
ATOM 2196 C CA . SER A 1 282 ? 4.304 14.952 -27.150 1.00 52.38 282 SER A CA 1
ATOM 2197 C C . SER A 1 282 ? 5.000 13.984 -26.180 1.00 52.38 282 SER A C 1
ATOM 2199 O O . SER A 1 282 ? 4.522 13.781 -25.068 1.00 52.38 282 SER A O 1
ATOM 2201 N N . GLU A 1 283 ? 6.204 13.496 -26.505 1.00 51.06 283 GLU A N 1
ATOM 2202 C CA . GLU A 1 283 ? 7.049 12.747 -25.558 1.00 51.06 283 GLU A CA 1
ATOM 2203 C C . GLU A 1 283 ? 7.580 13.626 -24.405 1.00 51.06 283 GLU A C 1
ATOM 2205 O O . GLU A 1 283 ? 7.914 13.126 -23.321 1.00 51.06 283 GLU A O 1
ATOM 2210 N N . SER A 1 284 ? 7.619 14.951 -24.597 1.00 48.38 284 SER A N 1
ATOM 2211 C CA . SER A 1 284 ? 8.062 15.937 -23.604 1.00 48.38 284 SER A CA 1
ATOM 2212 C C . SER A 1 284 ? 7.083 16.156 -22.441 1.00 48.38 284 SER A C 1
ATOM 2214 O O . SER A 1 284 ? 7.472 16.801 -21.467 1.00 48.38 284 SER A O 1
ATOM 2216 N N . SER A 1 285 ? 5.847 15.641 -22.493 1.00 49.84 285 SER A N 1
ATOM 2217 C CA . SER A 1 285 ? 4.887 15.754 -21.377 1.00 49.84 285 SER A CA 1
ATOM 2218 C C . SER A 1 285 ? 5.126 14.736 -20.255 1.00 49.84 285 SER A C 1
ATOM 2220 O O . SER A 1 285 ? 4.466 14.781 -19.218 1.00 49.84 285 SER A O 1
ATOM 2222 N N . SER A 1 286 ? 6.052 13.803 -20.465 1.00 58.50 286 SER A N 1
ATOM 2223 C CA . SER A 1 286 ? 6.420 12.779 -19.493 1.00 58.50 286 SER A CA 1
ATOM 2224 C C . SER A 1 286 ? 7.345 13.321 -18.404 1.00 58.50 286 SER A C 1
ATOM 2226 O O . SER A 1 286 ? 8.305 14.056 -18.657 1.00 58.50 286 SER A O 1
ATOM 2228 N N . VAL A 1 287 ? 7.077 12.917 -17.166 1.00 71.31 287 VAL A N 1
ATOM 2229 C CA . VAL A 1 287 ? 7.924 13.234 -16.020 1.00 71.31 287 VAL A CA 1
ATOM 2230 C C . VAL A 1 287 ? 9.323 12.647 -16.187 1.00 71.31 287 VAL A C 1
ATOM 2232 O O . VAL A 1 287 ? 9.484 11.486 -16.562 1.00 71.31 287 VAL A O 1
ATOM 2235 N N . ARG A 1 288 ? 10.339 13.423 -15.794 1.00 76.25 288 ARG A N 1
ATOM 2236 C CA . ARG A 1 288 ? 11.730 12.966 -15.689 1.00 76.25 288 ARG A CA 1
ATOM 2237 C C . ARG A 1 288 ? 12.204 12.997 -14.242 1.00 76.25 288 ARG A C 1
ATOM 2239 O O . ARG A 1 288 ? 11.943 13.954 -13.512 1.00 76.25 288 ARG A O 1
ATOM 2246 N N . HIS A 1 289 ? 12.943 11.963 -13.843 1.00 87.44 289 HIS A N 1
ATOM 2247 C CA . HIS A 1 289 ? 13.546 11.859 -12.511 1.00 87.44 289 HIS A CA 1
ATOM 2248 C C . HIS A 1 289 ? 15.049 12.127 -12.558 1.00 87.44 289 HIS A C 1
ATOM 2250 O O . HIS A 1 289 ? 15.754 11.641 -13.445 1.00 87.44 289 HIS A O 1
ATOM 2256 N N . SER A 1 290 ? 15.568 12.852 -11.563 1.00 89.06 290 SER A N 1
ATOM 2257 C CA . SER A 1 290 ? 17.013 13.088 -11.415 1.00 89.06 290 SER A CA 1
ATOM 2258 C C . SER A 1 290 ? 17.798 11.781 -11.219 1.00 89.06 290 SER A C 1
ATOM 2260 O O . SER A 1 290 ? 17.241 10.773 -10.783 1.00 89.06 290 SER A O 1
ATOM 2262 N N . LYS A 1 291 ? 19.115 11.791 -11.486 1.00 88.88 291 LYS A N 1
ATOM 2263 C CA . LYS A 1 291 ? 19.982 10.615 -11.257 1.00 88.88 291 LYS A CA 1
ATOM 2264 C C . LYS A 1 291 ? 19.907 10.122 -9.807 1.00 88.88 291 LYS A C 1
ATOM 2266 O O . LYS A 1 291 ? 19.742 8.932 -9.576 1.00 88.88 291 LYS A O 1
ATOM 2271 N N . ARG A 1 292 ? 19.929 11.047 -8.844 1.00 91.88 292 ARG A N 1
ATOM 2272 C CA . ARG A 1 292 ? 19.794 10.729 -7.417 1.00 91.88 292 ARG A CA 1
ATOM 2273 C C . ARG A 1 292 ? 18.450 10.073 -7.095 1.00 91.88 292 ARG A C 1
ATOM 2275 O O . ARG A 1 292 ? 18.415 9.123 -6.324 1.00 91.88 292 ARG A O 1
ATOM 2282 N N . ALA A 1 293 ? 17.355 10.574 -7.671 1.00 93.81 293 ALA A N 1
ATOM 2283 C CA . ALA A 1 293 ? 16.025 9.994 -7.477 1.00 93.81 293 ALA A CA 1
ATOM 2284 C C . ALA A 1 293 ? 15.954 8.562 -8.028 1.00 93.81 293 ALA A C 1
ATOM 2286 O O . ALA A 1 293 ? 15.411 7.677 -7.374 1.00 93.81 293 ALA A O 1
ATOM 2287 N N . TYR A 1 294 ? 16.562 8.320 -9.190 1.00 94.25 294 TYR A N 1
ATOM 2288 C CA . TYR A 1 294 ? 16.705 6.982 -9.758 1.00 94.25 294 TYR A CA 1
ATOM 2289 C C . TYR A 1 294 ? 17.525 6.037 -8.868 1.00 94.25 294 TYR A C 1
ATOM 2291 O O . TYR A 1 294 ? 17.039 4.963 -8.524 1.00 94.25 294 TYR A O 1
ATOM 2299 N N . GLU A 1 295 ? 18.712 6.452 -8.417 1.00 93.94 295 GLU A N 1
ATOM 2300 C CA . GLU A 1 295 ? 19.563 5.662 -7.509 1.00 93.94 295 GLU A CA 1
ATOM 2301 C C . GLU A 1 295 ? 18.853 5.339 -6.185 1.00 93.94 295 GLU A C 1
ATOM 2303 O O . GLU A 1 295 ? 18.946 4.230 -5.655 1.00 93.94 295 GLU A O 1
ATOM 2308 N N . GLN A 1 296 ? 18.088 6.295 -5.657 1.00 95.88 296 GLN A N 1
ATOM 2309 C CA . GLN A 1 296 ? 17.249 6.076 -4.483 1.00 95.88 296 GLN A CA 1
ATOM 2310 C C . GLN A 1 296 ? 16.118 5.086 -4.769 1.00 95.88 296 GLN A C 1
ATOM 2312 O O . GLN A 1 296 ? 15.832 4.249 -3.916 1.00 95.88 296 GLN A O 1
ATOM 2317 N N . MET A 1 297 ? 15.507 5.138 -5.955 1.00 96.69 297 MET A N 1
ATOM 2318 C CA . MET A 1 297 ? 14.432 4.224 -6.330 1.00 96.69 297 MET A CA 1
ATOM 2319 C C . MET A 1 297 ? 14.923 2.782 -6.447 1.00 96.69 297 MET A C 1
ATOM 2321 O O . MET A 1 297 ? 14.349 1.891 -5.830 1.00 96.69 297 MET A O 1
ATOM 2325 N N . ILE A 1 298 ? 16.013 2.538 -7.176 1.00 95.50 298 ILE A N 1
ATOM 2326 C CA . ILE A 1 298 ? 16.573 1.185 -7.332 1.00 95.50 298 ILE A CA 1
ATOM 2327 C C . ILE A 1 298 ? 17.105 0.635 -6.000 1.00 95.50 298 ILE A C 1
ATOM 2329 O O . ILE A 1 298 ? 16.937 -0.549 -5.703 1.00 95.50 298 ILE A O 1
ATOM 2333 N N . SER A 1 299 ? 17.650 1.502 -5.137 1.00 95.56 299 SER A N 1
ATOM 2334 C CA . SER A 1 299 ? 17.998 1.146 -3.757 1.00 95.56 299 SER A CA 1
ATOM 2335 C C . SER A 1 299 ? 16.760 0.769 -2.936 1.00 95.56 299 SER A C 1
ATOM 2337 O O . SER A 1 299 ? 16.782 -0.220 -2.200 1.00 95.56 299 SER A O 1
ATOM 2339 N N . LEU A 1 300 ? 15.660 1.515 -3.086 1.00 96.81 300 LEU A N 1
ATOM 2340 C CA . LEU A 1 300 ? 14.394 1.240 -2.414 1.00 96.81 300 LEU A CA 1
ATOM 2341 C C . LEU A 1 300 ? 13.772 -0.082 -2.883 1.00 96.81 300 LEU A C 1
ATOM 2343 O O . LEU A 1 300 ? 13.335 -0.859 -2.039 1.00 96.81 300 LEU A O 1
ATOM 2347 N N . LEU A 1 301 ? 13.778 -0.369 -4.187 1.00 97.00 301 LEU A N 1
ATOM 2348 C CA . LEU A 1 301 ? 13.289 -1.631 -4.753 1.00 97.00 301 LEU A CA 1
ATOM 2349 C C . LEU A 1 301 ? 14.095 -2.826 -4.239 1.00 97.00 301 LEU A C 1
ATOM 2351 O O . LEU A 1 301 ? 13.516 -3.782 -3.728 1.00 97.00 301 LEU A O 1
ATOM 2355 N N . ARG A 1 302 ? 15.430 -2.736 -4.235 1.00 95.44 302 ARG A N 1
ATOM 2356 C CA . ARG A 1 302 ? 16.277 -3.758 -3.601 1.00 95.44 302 ARG A CA 1
ATOM 2357 C C . ARG A 1 302 ? 15.971 -3.916 -2.104 1.00 95.44 302 ARG A C 1
ATOM 2359 O O . ARG A 1 302 ? 16.081 -5.009 -1.558 1.00 95.44 302 ARG A O 1
ATOM 2366 N N . ARG A 1 303 ? 15.573 -2.845 -1.407 1.00 95.62 303 ARG A N 1
ATOM 2367 C CA . ARG A 1 303 ? 15.084 -2.887 -0.009 1.00 95.62 303 ARG A CA 1
ATOM 2368 C C . ARG A 1 303 ? 13.714 -3.497 0.174 1.00 95.62 303 ARG A C 1
ATOM 2370 O O . ARG A 1 303 ? 13.421 -3.891 1.296 1.00 95.62 303 ARG A O 1
ATOM 2377 N N . PHE A 1 304 ? 12.880 -3.548 -0.852 1.00 96.69 304 PHE A N 1
ATOM 2378 C CA . PHE A 1 304 ? 11.669 -4.354 -0.794 1.00 96.69 304 PHE A CA 1
ATOM 2379 C C . PHE A 1 304 ? 12.006 -5.831 -0.930 1.00 96.69 304 PHE A C 1
ATOM 2381 O O . PHE A 1 304 ? 11.488 -6.605 -0.146 1.00 96.69 304 PHE A O 1
ATOM 2388 N N . ILE A 1 305 ? 12.923 -6.199 -1.830 1.00 96.00 305 ILE A N 1
ATOM 2389 C CA . ILE A 1 305 ? 13.342 -7.597 -2.011 1.00 96.00 305 ILE A CA 1
ATOM 2390 C C . ILE A 1 305 ? 13.993 -8.152 -0.735 1.00 96.00 305 ILE A C 1
ATOM 2392 O O . ILE A 1 305 ? 13.509 -9.132 -0.185 1.00 96.00 305 ILE A O 1
ATOM 2396 N N . ASP A 1 306 ? 15.048 -7.506 -0.225 1.00 95.31 306 ASP A N 1
ATOM 2397 C CA . ASP A 1 306 ? 15.797 -8.030 0.934 1.00 95.31 306 ASP A CA 1
ATOM 2398 C C . ASP A 1 306 ? 14.964 -8.071 2.236 1.00 95.31 306 ASP A C 1
ATOM 2400 O O . ASP A 1 306 ? 15.336 -8.752 3.186 1.00 95.31 306 ASP A O 1
ATOM 2404 N N . GLU A 1 307 ? 13.886 -7.287 2.325 1.00 95.44 307 GLU A N 1
ATOM 2405 C CA . GLU A 1 307 ? 13.043 -7.187 3.522 1.00 95.44 307 GLU A CA 1
ATOM 2406 C C . GLU A 1 307 ? 11.612 -7.693 3.258 1.00 95.44 307 GLU A C 1
ATOM 2408 O O . GLU A 1 307 ? 10.711 -7.359 4.028 1.00 95.44 307 GLU A O 1
ATOM 2413 N N . ILE A 1 308 ? 11.378 -8.451 2.177 1.00 95.44 308 ILE A N 1
ATOM 2414 C CA . ILE A 1 308 ? 10.020 -8.807 1.735 1.00 95.44 308 ILE A CA 1
ATOM 2415 C C . ILE A 1 308 ? 9.256 -9.610 2.793 1.00 95.44 308 ILE A C 1
ATOM 2417 O O . ILE A 1 308 ? 8.074 -9.357 3.003 1.00 95.44 308 ILE A O 1
ATOM 2421 N N . ASP A 1 309 ? 9.961 -10.454 3.551 1.00 93.31 309 ASP A N 1
ATOM 2422 C CA . ASP A 1 309 ? 9.412 -11.263 4.648 1.00 93.31 309 ASP A CA 1
ATOM 2423 C C . ASP A 1 309 ? 8.865 -10.424 5.814 1.00 93.31 309 ASP A C 1
ATOM 2425 O O . ASP A 1 309 ? 8.136 -10.929 6.663 1.00 93.31 309 ASP A O 1
ATOM 2429 N N . ARG A 1 310 ? 9.214 -9.131 5.890 1.00 94.31 310 ARG A N 1
ATOM 2430 C CA . ARG A 1 310 ? 8.656 -8.211 6.895 1.00 94.31 310 ARG A CA 1
ATOM 2431 C C . ARG A 1 310 ? 7.286 -7.673 6.513 1.00 94.31 310 ARG A C 1
ATOM 2433 O O . ARG A 1 310 ? 6.620 -7.088 7.361 1.00 94.31 310 ARG A O 1
ATOM 2440 N N . PHE A 1 311 ? 6.904 -7.775 5.246 1.00 96.44 311 PHE A N 1
ATOM 2441 C CA . PHE A 1 311 ? 5.592 -7.355 4.786 1.00 96.44 311 PHE A CA 1
ATOM 2442 C C . PHE A 1 311 ? 4.686 -8.585 4.794 1.00 96.44 311 PHE A C 1
ATOM 2444 O O . PHE A 1 311 ? 5.015 -9.559 4.125 1.00 96.44 311 PHE A O 1
ATOM 2451 N N . PRO A 1 312 ? 3.558 -8.578 5.513 1.00 95.56 312 PRO A N 1
ATOM 2452 C CA . PRO A 1 312 ? 2.562 -9.631 5.369 1.00 95.56 312 PRO A CA 1
ATOM 2453 C C . PRO A 1 312 ? 1.671 -9.352 4.153 1.00 95.56 312 PRO A C 1
ATOM 2455 O O . PRO A 1 312 ? 1.191 -8.233 3.983 1.00 95.56 312 PRO A O 1
ATOM 2458 N N . SER A 1 313 ? 1.399 -10.363 3.327 1.00 97.44 313 SER A N 1
ATOM 2459 C CA . SER A 1 313 ? 0.403 -10.286 2.241 1.00 97.44 313 SER A CA 1
ATOM 2460 C C . SER A 1 313 ? 0.594 -9.117 1.256 1.00 97.44 313 SER A C 1
ATOM 2462 O O . SER A 1 313 ? -0.375 -8.474 0.843 1.00 97.44 313 SER A O 1
ATOM 2464 N N . LEU A 1 314 ? 1.838 -8.835 0.862 1.00 98.38 314 LEU A N 1
ATOM 2465 C CA . LEU A 1 314 ? 2.200 -7.806 -0.114 1.00 98.38 314 LEU A CA 1
ATOM 2466 C C . LEU A 1 314 ? 2.665 -8.435 -1.431 1.00 98.38 314 LEU A C 1
ATOM 2468 O O . LEU A 1 314 ? 3.660 -9.152 -1.479 1.00 98.38 314 LEU A O 1
ATOM 2472 N N . ALA A 1 315 ? 2.026 -8.060 -2.532 1.00 98.56 315 ALA A N 1
ATOM 2473 C CA . ALA A 1 315 ? 2.544 -8.276 -3.876 1.00 98.56 315 ALA A CA 1
ATOM 2474 C C . ALA A 1 315 ? 2.941 -6.931 -4.497 1.00 98.56 315 ALA A C 1
ATOM 2476 O O . ALA A 1 315 ? 2.112 -6.030 -4.612 1.00 98.56 315 ALA A O 1
ATOM 2477 N N . LEU A 1 316 ? 4.200 -6.789 -4.911 1.00 98.69 316 LEU A N 1
ATOM 2478 C CA . LEU A 1 316 ? 4.708 -5.624 -5.638 1.00 98.69 316 LEU A CA 1
ATOM 2479 C C . LEU A 1 316 ? 5.168 -6.044 -7.035 1.00 98.69 316 LEU A C 1
ATOM 2481 O O . LEU A 1 316 ? 6.127 -6.797 -7.175 1.00 98.69 316 LEU A O 1
ATOM 2485 N N . VAL A 1 317 ? 4.521 -5.511 -8.067 1.00 98.62 317 VAL A N 1
ATOM 2486 C CA . VAL A 1 317 ? 4.898 -5.695 -9.470 1.00 98.62 317 VAL A CA 1
ATOM 2487 C C . VAL A 1 317 ? 5.511 -4.401 -9.998 1.00 98.62 317 VAL A C 1
ATOM 2489 O O . VAL A 1 317 ? 4.868 -3.354 -9.996 1.00 98.62 317 VAL A O 1
ATOM 2492 N N . VAL A 1 318 ? 6.758 -4.460 -10.451 1.00 98.38 318 VAL A N 1
ATOM 2493 C CA . VAL A 1 318 ? 7.498 -3.353 -11.062 1.00 98.38 318 VAL A CA 1
ATOM 2494 C C . VAL A 1 318 ? 7.508 -3.552 -12.572 1.00 98.38 318 VAL A C 1
ATOM 2496 O O . VAL A 1 318 ? 7.985 -4.569 -13.061 1.00 98.38 318 VAL A O 1
ATOM 2499 N N . MET A 1 319 ? 6.990 -2.582 -13.313 1.00 97.50 319 MET A N 1
ATOM 2500 C CA . MET A 1 319 ? 6.859 -2.625 -14.768 1.00 97.50 319 MET A CA 1
ATOM 2501 C C . MET A 1 319 ? 7.872 -1.681 -15.406 1.00 97.50 319 MET A C 1
ATOM 2503 O O . MET A 1 319 ? 7.925 -0.508 -15.038 1.00 97.50 319 MET A O 1
ATOM 2507 N N . ALA A 1 320 ? 8.669 -2.181 -16.342 1.00 94.31 320 ALA A N 1
ATOM 2508 C CA . ALA A 1 320 ? 9.744 -1.423 -16.976 1.00 94.31 320 ALA A CA 1
ATOM 2509 C C . ALA A 1 320 ? 9.885 -1.771 -18.466 1.00 94.31 320 ALA A C 1
ATOM 2511 O O . ALA A 1 320 ? 9.435 -2.823 -18.926 1.00 94.31 320 ALA A O 1
ATOM 2512 N N . SER A 1 321 ? 10.516 -0.886 -19.235 1.00 90.56 321 SER A N 1
ATOM 2513 C CA . SER A 1 321 ? 10.700 -1.088 -20.676 1.00 90.56 321 SER A CA 1
ATOM 2514 C C . SER A 1 321 ? 11.717 -2.209 -20.955 1.00 90.56 321 SER A C 1
ATOM 2516 O O . SER A 1 321 ? 12.609 -2.454 -20.136 1.00 90.56 321 SER A O 1
ATOM 2518 N N . PRO A 1 322 ? 11.686 -2.858 -22.136 1.00 87.06 322 PRO A N 1
ATOM 2519 C CA . PRO A 1 322 ? 12.668 -3.880 -22.509 1.00 87.06 322 PRO A CA 1
ATOM 2520 C C . PRO A 1 322 ? 14.110 -3.370 -22.472 1.00 87.06 322 PRO A C 1
ATOM 2522 O O . PRO A 1 322 ? 15.007 -4.074 -22.013 1.00 87.06 322 PRO A O 1
ATOM 2525 N N . GLY A 1 323 ? 14.323 -2.114 -22.879 1.00 83.38 323 GLY A N 1
ATOM 2526 C CA . GLY A 1 323 ? 15.642 -1.482 -22.871 1.00 83.38 323 GLY A CA 1
ATOM 2527 C C . GLY A 1 323 ? 16.271 -1.364 -21.480 1.00 83.38 323 GLY A C 1
ATOM 2528 O O . GLY A 1 323 ? 17.490 -1.433 -21.370 1.00 83.38 323 GLY A O 1
ATOM 2529 N N . TYR A 1 324 ? 15.471 -1.264 -20.411 1.00 86.44 324 TYR A N 1
ATOM 2530 C CA . TYR A 1 324 ? 15.988 -1.129 -19.044 1.00 86.44 324 TYR A CA 1
ATOM 2531 C C . TYR A 1 324 ? 16.749 -2.374 -18.566 1.00 86.44 324 TYR A C 1
ATOM 2533 O O . TYR A 1 324 ? 17.710 -2.266 -17.798 1.00 86.44 324 TYR A O 1
ATOM 2541 N N . PHE A 1 325 ? 16.333 -3.551 -19.041 1.00 84.56 325 PHE A N 1
ATOM 2542 C CA . PHE A 1 325 ? 16.946 -4.845 -18.729 1.00 84.56 325 PHE A CA 1
ATOM 2543 C C . PHE A 1 325 ? 17.869 -5.366 -19.841 1.00 84.56 325 PHE A C 1
ATOM 2545 O O . PHE A 1 325 ? 18.435 -6.452 -19.723 1.00 84.56 325 PHE A O 1
ATOM 2552 N N . GLY A 1 326 ? 18.017 -4.598 -20.921 1.00 76.25 326 GLY A N 1
ATOM 2553 C CA . GLY A 1 326 ? 18.840 -4.940 -22.073 1.00 76.25 326 GLY A CA 1
ATOM 2554 C C . GLY A 1 326 ? 20.350 -4.786 -21.835 1.00 76.25 326 GLY A C 1
ATOM 2555 O O . GLY A 1 326 ? 20.802 -4.499 -20.720 1.00 76.25 326 GLY A O 1
ATOM 2556 N N . PRO A 1 327 ? 21.167 -5.002 -22.883 1.00 69.00 327 PRO A N 1
ATOM 2557 C CA . PRO A 1 327 ? 22.592 -4.704 -22.834 1.00 69.00 327 PRO A CA 1
ATOM 2558 C C . PRO A 1 327 ? 22.840 -3.219 -22.537 1.00 69.00 327 PRO A C 1
ATOM 2560 O O . PRO A 1 327 ? 22.025 -2.360 -22.863 1.00 69.00 327 PRO A O 1
ATOM 2563 N N . GLU A 1 328 ? 23.978 -2.927 -21.905 1.00 63.94 328 GLU A N 1
ATOM 2564 C CA . GLU A 1 328 ? 24.342 -1.562 -21.524 1.00 63.94 328 GLU A CA 1
ATOM 2565 C C . GLU A 1 328 ? 24.468 -0.689 -22.780 1.00 63.94 328 GLU A C 1
ATOM 2567 O O . GLU A 1 328 ? 25.243 -0.997 -23.687 1.00 63.94 328 GLU A O 1
ATOM 2572 N N . ALA A 1 329 ? 23.688 0.389 -22.832 1.00 61.88 329 ALA A N 1
ATOM 2573 C CA . ALA A 1 329 ? 23.727 1.370 -23.905 1.00 61.88 329 ALA A CA 1
ATOM 2574 C C . ALA A 1 329 ? 24.196 2.722 -23.343 1.00 61.88 329 ALA A C 1
ATOM 2576 O O . ALA A 1 329 ? 23.770 3.117 -22.251 1.00 61.88 329 ALA A O 1
ATOM 2577 N N . PRO A 1 330 ? 25.050 3.472 -24.066 1.00 58.94 330 PRO A N 1
ATOM 2578 C CA . PRO A 1 330 ? 25.503 4.777 -23.606 1.00 58.94 330 PRO A CA 1
ATOM 2579 C C . PRO A 1 330 ? 24.318 5.697 -23.295 1.00 58.94 330 PRO A C 1
ATOM 2581 O O . PRO A 1 330 ? 23.440 5.887 -24.131 1.00 58.94 330 PRO A O 1
ATOM 2584 N N . ARG A 1 331 ? 24.340 6.331 -22.115 1.00 63.56 331 ARG A N 1
ATOM 2585 C CA . ARG A 1 331 ? 23.344 7.332 -21.675 1.00 63.56 331 ARG A CA 1
ATOM 2586 C C . ARG A 1 331 ? 21.923 6.789 -21.454 1.00 63.56 331 ARG A C 1
ATOM 2588 O O . ARG A 1 331 ? 20.991 7.588 -21.394 1.00 63.56 331 ARG A O 1
ATOM 2595 N N . VAL A 1 332 ? 21.763 5.482 -21.265 1.00 72.06 332 VAL A N 1
ATOM 2596 C CA . VAL A 1 332 ? 20.497 4.855 -20.857 1.00 72.06 332 VAL A CA 1
ATOM 2597 C C . VAL A 1 332 ? 20.644 4.338 -19.428 1.00 72.06 332 VAL A C 1
ATOM 2599 O O . VAL A 1 332 ? 21.678 3.775 -19.080 1.00 72.06 332 VAL A O 1
ATOM 2602 N N . ARG A 1 333 ? 19.635 4.561 -18.579 1.00 85.12 333 ARG A N 1
ATOM 2603 C CA . ARG A 1 333 ? 19.585 3.924 -17.256 1.00 85.12 333 ARG A CA 1
ATOM 2604 C C . ARG A 1 333 ? 19.268 2.455 -17.427 1.00 85.12 333 ARG A C 1
ATOM 2606 O O . ARG A 1 333 ? 18.346 2.115 -18.163 1.00 85.12 333 ARG A O 1
ATOM 2613 N N . THR A 1 334 ? 19.982 1.607 -16.709 1.00 86.19 334 THR A N 1
ATOM 2614 C CA . THR A 1 334 ? 19.774 0.160 -16.758 1.00 86.19 334 THR A CA 1
ATOM 2615 C C . THR A 1 334 ? 19.794 -0.427 -15.359 1.00 86.19 334 THR A C 1
ATOM 2617 O O . THR A 1 334 ? 20.440 0.105 -14.457 1.00 86.19 334 THR A O 1
ATOM 2620 N N . TYR A 1 335 ? 19.140 -1.568 -15.156 1.00 84.75 335 TYR A N 1
ATOM 2621 C CA . TYR A 1 335 ? 19.180 -2.258 -13.858 1.00 84.75 335 TYR A CA 1
ATOM 2622 C C . TYR A 1 335 ? 20.608 -2.632 -13.402 1.00 84.75 335 TYR A C 1
ATOM 2624 O O . TYR A 1 335 ? 20.833 -2.858 -12.211 1.00 84.75 335 TYR A O 1
ATOM 2632 N N . ARG A 1 336 ? 21.584 -2.636 -14.326 1.00 85.19 336 ARG A N 1
ATOM 2633 C CA . ARG A 1 336 ? 23.016 -2.861 -14.065 1.00 85.19 336 ARG A CA 1
ATOM 2634 C C . ARG A 1 336 ? 23.717 -1.668 -13.417 1.00 85.19 336 ARG A C 1
ATOM 2636 O O . ARG A 1 336 ? 24.773 -1.846 -12.816 1.00 85.19 336 ARG A O 1
ATOM 2643 N N . ASP A 1 337 ? 23.104 -0.482 -13.437 1.00 85.50 337 ASP A N 1
ATOM 2644 C CA . ASP A 1 337 ? 23.620 0.712 -12.750 1.00 85.50 337 ASP A CA 1
ATOM 2645 C C . ASP A 1 337 ? 23.742 0.497 -11.230 1.00 85.50 337 ASP A C 1
ATOM 2647 O O . ASP A 1 337 ? 24.454 1.227 -10.539 1.00 85.50 337 ASP A O 1
ATOM 2651 N N . TYR A 1 338 ? 23.040 -0.505 -10.690 1.00 87.38 338 TYR A N 1
ATOM 2652 C CA . TYR A 1 338 ? 23.108 -0.885 -9.289 1.00 87.38 338 TYR A CA 1
ATOM 2653 C C . TYR A 1 338 ? 23.232 -2.398 -9.142 1.00 87.38 338 TYR A C 1
ATOM 2655 O O . TYR A 1 338 ? 22.240 -3.116 -9.013 1.00 87.38 338 TYR A O 1
ATOM 2663 N N . ASN A 1 339 ? 24.484 -2.859 -9.086 1.00 88.25 339 ASN A N 1
ATOM 2664 C CA . ASN A 1 339 ? 24.859 -4.270 -8.961 1.00 88.25 339 ASN A CA 1
ATOM 2665 C C . ASN A 1 339 ? 24.035 -5.010 -7.889 1.00 88.25 339 ASN A C 1
ATOM 2667 O O . ASN A 1 339 ? 23.524 -6.097 -8.125 1.00 88.25 339 ASN A O 1
ATOM 2671 N N . ALA A 1 340 ? 23.797 -4.382 -6.732 1.00 88.75 340 ALA A N 1
ATOM 2672 C CA . ALA A 1 340 ? 23.009 -5.016 -5.683 1.00 88.75 340 ALA A CA 1
ATOM 2673 C C . ALA A 1 340 ? 21.586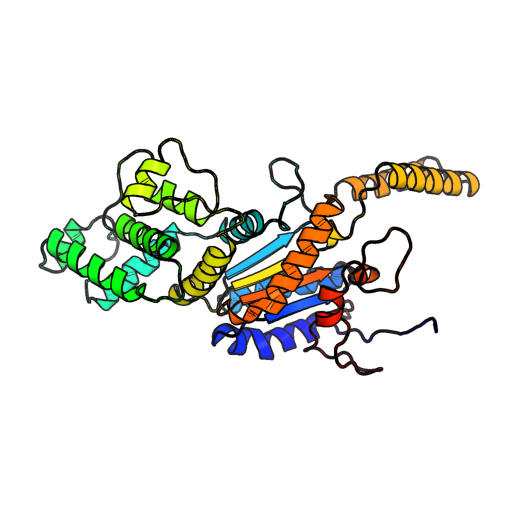 -5.382 -6.132 1.00 88.75 340 ALA A C 1
ATOM 2675 O O . ALA A 1 340 ? 21.114 -6.424 -5.714 1.00 88.75 340 ALA A O 1
ATOM 2676 N N . LEU A 1 341 ? 20.898 -4.588 -6.959 1.00 89.88 341 LEU A N 1
ATOM 2677 C CA . LEU A 1 341 ? 19.595 -4.986 -7.507 1.00 89.88 341 LEU A CA 1
ATOM 2678 C C . LEU A 1 341 ? 19.759 -6.071 -8.580 1.00 89.88 341 LEU A C 1
ATOM 2680 O O . LEU A 1 341 ? 19.027 -7.057 -8.550 1.00 89.88 341 LEU A O 1
ATOM 2684 N N . GLN A 1 342 ? 20.745 -5.920 -9.470 1.00 89.75 342 GLN A N 1
ATOM 2685 C CA . GLN A 1 342 ? 21.047 -6.890 -10.525 1.00 89.75 342 GLN A CA 1
ATOM 2686 C C . GLN A 1 342 ? 21.224 -8.310 -9.978 1.00 89.75 342 GLN A C 1
ATOM 2688 O O . GLN A 1 342 ? 20.584 -9.222 -10.493 1.00 89.75 342 GLN A O 1
ATOM 2693 N N . THR A 1 343 ? 21.997 -8.506 -8.907 1.00 88.19 343 THR A N 1
ATOM 2694 C CA . THR A 1 343 ? 22.231 -9.855 -8.362 1.00 88.19 343 THR A CA 1
ATOM 2695 C C . THR A 1 343 ? 20.980 -10.512 -7.773 1.00 88.19 343 THR A C 1
ATOM 2697 O O . THR A 1 343 ? 21.009 -11.705 -7.500 1.00 88.19 343 THR A O 1
ATOM 2700 N N . ARG A 1 344 ? 19.899 -9.759 -7.502 1.00 88.81 344 ARG A N 1
ATOM 2701 C CA . ARG A 1 344 ? 18.634 -10.330 -6.998 1.00 88.81 344 ARG A CA 1
ATOM 2702 C C . ARG A 1 344 ? 17.649 -10.683 -8.104 1.00 88.81 344 ARG A C 1
ATOM 2704 O O . ARG A 1 344 ? 16.793 -11.517 -7.860 1.00 88.81 344 ARG A O 1
ATOM 2711 N N . ILE A 1 345 ? 17.714 -10.016 -9.257 1.00 89.81 345 ILE A N 1
ATOM 2712 C CA . ILE A 1 345 ? 16.682 -10.156 -10.303 1.00 89.81 345 ILE A CA 1
ATOM 2713 C C . ILE A 1 345 ? 17.228 -10.640 -11.646 1.00 89.81 345 ILE A C 1
ATOM 2715 O O . ILE A 1 345 ? 16.476 -11.165 -12.455 1.00 89.81 345 ILE A O 1
ATOM 2719 N N . GLY A 1 346 ? 18.518 -10.430 -11.913 1.00 79.75 346 GLY A N 1
ATOM 2720 C CA . GLY A 1 346 ? 19.172 -10.804 -13.166 1.00 79.75 346 GLY A CA 1
ATOM 2721 C C . GLY A 1 346 ? 19.870 -12.158 -13.100 1.00 79.75 346 GLY A C 1
ATOM 2722 O O . GLY A 1 346 ? 19.782 -12.927 -14.054 1.00 79.75 346 GLY A O 1
ATOM 2723 N N . ASP A 1 347 ? 20.513 -12.469 -11.974 1.00 75.38 347 ASP A N 1
ATOM 2724 C CA . ASP A 1 347 ? 21.368 -13.657 -11.811 1.00 75.38 347 ASP A CA 1
ATOM 2725 C C . ASP A 1 347 ? 20.582 -14.903 -11.349 1.00 75.38 347 ASP A C 1
ATOM 2727 O O . ASP A 1 347 ? 21.070 -15.724 -10.572 1.00 75.38 347 ASP A O 1
ATOM 2731 N N . GLU A 1 348 ? 19.337 -15.037 -11.805 1.00 78.69 348 GLU A N 1
ATOM 2732 C CA . GLU A 1 348 ? 18.495 -16.200 -11.525 1.00 78.69 348 GLU A CA 1
ATOM 2733 C C . GLU A 1 348 ? 18.753 -17.366 -12.495 1.00 78.69 348 GLU A C 1
ATOM 2735 O O . GLU A 1 348 ? 19.486 -17.260 -13.481 1.00 78.69 348 GLU A O 1
ATOM 2740 N N . VAL A 1 349 ? 18.154 -18.524 -12.200 1.00 72.81 349 VAL A N 1
ATOM 2741 C CA . VAL A 1 349 ? 18.223 -19.697 -13.076 1.00 72.81 349 VAL A CA 1
ATOM 2742 C C . VAL A 1 349 ? 17.315 -19.476 -14.286 1.00 72.81 349 VAL A C 1
ATOM 2744 O O . VAL A 1 349 ? 16.092 -19.430 -14.149 1.00 72.81 349 VAL A O 1
ATOM 2747 N N . HIS A 1 350 ? 17.923 -19.403 -15.471 1.00 72.94 350 HIS A N 1
ATOM 2748 C CA . HIS A 1 350 ? 17.224 -19.187 -16.740 1.00 72.94 350 HIS A CA 1
ATOM 2749 C C . HIS A 1 350 ? 17.421 -20.362 -17.697 1.00 72.94 350 HIS A C 1
ATOM 2751 O O . HIS A 1 350 ? 18.532 -20.877 -17.850 1.00 72.94 350 HIS A O 1
ATOM 2757 N N . ASP A 1 351 ? 16.350 -20.760 -18.383 1.00 79.94 351 ASP A N 1
ATOM 2758 C CA . ASP A 1 351 ? 16.431 -21.673 -19.522 1.00 79.94 351 ASP A CA 1
ATOM 2759 C C . ASP A 1 351 ? 16.675 -20.874 -20.814 1.00 79.94 351 ASP A C 1
ATOM 2761 O O . ASP A 1 351 ? 16.174 -19.766 -20.996 1.00 79.94 351 ASP A O 1
ATOM 2765 N N . ARG A 1 352 ? 17.465 -21.431 -21.738 1.00 77.25 352 ARG A N 1
ATOM 2766 C CA . ARG A 1 352 ? 17.855 -20.734 -22.980 1.00 77.25 352 ARG A CA 1
ATOM 2767 C C . ARG A 1 352 ? 16.716 -20.611 -23.995 1.00 77.25 352 ARG A C 1
ATOM 2769 O O . ARG A 1 352 ? 16.863 -19.896 -24.975 1.00 77.25 352 ARG A O 1
ATOM 2776 N N . ARG A 1 353 ? 15.640 -21.381 -23.834 1.00 82.00 353 ARG A N 1
ATOM 2777 C CA . ARG A 1 353 ? 14.539 -21.533 -24.798 1.00 82.00 353 ARG A CA 1
ATOM 2778 C C . ARG A 1 353 ? 13.168 -21.306 -24.172 1.00 82.00 353 ARG A C 1
ATOM 2780 O O . ARG A 1 353 ? 12.198 -21.146 -24.907 1.00 82.00 353 ARG A O 1
ATOM 2787 N N . ARG A 1 354 ? 13.063 -21.339 -22.844 1.00 82.19 354 ARG A N 1
ATOM 2788 C CA . ARG A 1 354 ? 11.808 -21.184 -22.107 1.00 82.19 354 ARG A CA 1
ATOM 2789 C C . ARG A 1 354 ? 11.937 -20.085 -21.070 1.00 82.19 354 ARG A C 1
ATOM 2791 O O . ARG A 1 354 ? 12.890 -20.047 -20.302 1.00 82.19 354 ARG A O 1
ATOM 2798 N N . ALA A 1 355 ? 10.945 -19.208 -21.034 1.00 84.31 355 ALA A N 1
ATOM 2799 C CA . ALA A 1 355 ? 10.847 -18.230 -19.968 1.00 84.31 355 ALA A CA 1
ATOM 2800 C C . ALA A 1 355 ? 10.401 -18.932 -18.684 1.00 84.31 355 ALA A C 1
ATOM 2802 O O . ALA A 1 355 ? 9.499 -19.769 -18.712 1.00 84.31 355 ALA A O 1
ATOM 2803 N N . ASN A 1 356 ? 11.029 -18.579 -17.566 1.00 86.25 356 ASN A N 1
ATOM 2804 C CA . ASN A 1 356 ? 10.579 -18.997 -16.249 1.00 86.25 356 ASN A CA 1
ATOM 2805 C C . ASN A 1 356 ? 9.516 -17.996 -15.757 1.00 86.25 356 ASN A C 1
ATOM 2807 O O . ASN A 1 356 ? 9.874 -16.856 -15.457 1.00 86.25 356 ASN A O 1
ATOM 2811 N N . PRO A 1 357 ? 8.226 -18.372 -15.667 1.00 86.38 357 PRO A N 1
ATOM 2812 C CA . PRO A 1 357 ? 7.179 -17.451 -15.227 1.00 86.38 357 PRO A CA 1
ATOM 2813 C C . PRO A 1 357 ? 7.294 -17.066 -13.742 1.00 86.38 357 PRO A C 1
ATOM 2815 O O . PRO A 1 357 ? 6.668 -16.093 -13.325 1.00 86.38 357 PRO A O 1
ATOM 2818 N N . ASP A 1 358 ? 8.084 -17.808 -12.958 1.00 88.00 358 ASP A N 1
ATOM 2819 C CA . ASP A 1 358 ? 8.267 -17.598 -11.517 1.00 88.00 358 ASP A CA 1
ATOM 2820 C C . ASP A 1 358 ? 9.552 -16.836 -11.170 1.00 88.00 358 ASP A C 1
ATOM 2822 O O . ASP A 1 358 ? 9.804 -16.561 -9.993 1.00 88.00 358 ASP A O 1
ATOM 2826 N N . ALA A 1 359 ? 10.343 -16.470 -12.183 1.00 89.31 359 ALA A N 1
ATOM 2827 C CA . ALA A 1 359 ? 11.513 -15.619 -12.021 1.00 89.31 359 ALA A CA 1
ATOM 2828 C C . ALA A 1 359 ? 11.136 -14.254 -11.416 1.00 89.31 359 ALA A C 1
ATOM 2830 O O . ALA A 1 359 ? 10.035 -13.732 -11.630 1.00 89.31 359 ALA A O 1
ATOM 2831 N N . ALA A 1 360 ? 12.057 -13.637 -10.675 1.00 90.94 360 ALA A N 1
ATOM 2832 C CA . ALA A 1 360 ? 11.888 -12.269 -10.208 1.00 90.94 360 ALA A CA 1
ATOM 2833 C C . ALA A 1 360 ? 11.800 -11.282 -11.374 1.00 90.94 360 ALA A C 1
ATOM 2835 O O . ALA A 1 360 ? 11.085 -10.295 -11.233 1.00 90.94 360 ALA A O 1
ATOM 2836 N N . LEU A 1 361 ? 12.473 -11.541 -12.501 1.00 92.06 361 LEU A N 1
ATOM 2837 C CA . LEU A 1 361 ? 12.361 -10.774 -13.744 1.00 92.06 361 LEU A CA 1
ATOM 2838 C C . LEU A 1 361 ? 11.756 -11.630 -14.862 1.00 92.06 361 LEU A C 1
ATOM 2840 O O . LEU A 1 361 ? 12.326 -12.646 -15.249 1.00 92.06 361 LEU A O 1
ATOM 2844 N N . VAL A 1 362 ? 10.638 -11.173 -15.427 1.00 91.75 362 VAL A N 1
ATOM 2845 C CA . VAL A 1 362 ? 9.955 -11.828 -16.548 1.00 91.75 362 VAL A CA 1
ATOM 2846 C C . VAL A 1 362 ? 9.857 -10.881 -17.741 1.00 91.75 362 VAL A C 1
ATOM 2848 O O . VAL A 1 362 ? 9.429 -9.734 -17.611 1.00 91.75 362 VAL A O 1
ATOM 2851 N N . HIS A 1 363 ? 10.216 -11.374 -18.927 1.00 90.69 363 HIS A N 1
ATOM 2852 C CA . HIS A 1 363 ? 10.050 -10.646 -20.182 1.00 90.69 363 HIS A CA 1
ATOM 2853 C C . HIS A 1 363 ? 8.752 -11.053 -20.873 1.00 90.69 363 HIS A C 1
ATOM 2855 O O . HIS A 1 363 ? 8.444 -12.236 -21.021 1.00 90.69 363 HIS A O 1
ATOM 2861 N N . LEU A 1 364 ? 8.000 -10.054 -21.311 1.00 91.25 364 LEU A N 1
ATOM 2862 C CA . LEU A 1 364 ? 6.674 -10.185 -21.877 1.00 91.25 364 LEU A CA 1
ATOM 2863 C C . LEU A 1 364 ? 6.670 -9.802 -23.355 1.00 91.25 364 LEU A C 1
ATOM 2865 O O . LEU A 1 364 ? 7.458 -8.977 -23.825 1.00 91.25 364 LEU A O 1
ATOM 2869 N N . LYS A 1 365 ? 5.745 -10.409 -24.084 1.00 88.75 365 LYS A N 1
ATOM 2870 C CA . LYS A 1 365 ? 5.343 -10.024 -25.437 1.00 88.75 365 LYS A CA 1
ATOM 2871 C C . LYS A 1 365 ? 3.853 -9.692 -25.432 1.00 88.75 365 LYS A C 1
ATOM 2873 O O . LYS A 1 365 ? 3.124 -10.178 -24.564 1.00 88.75 365 LYS A O 1
ATOM 2878 N N . GLY A 1 366 ? 3.415 -8.886 -26.398 1.00 76.94 366 GLY A N 1
ATOM 2879 C CA . GLY A 1 366 ? 1.990 -8.668 -26.633 1.00 76.94 366 GLY A CA 1
ATOM 2880 C C . GLY A 1 366 ? 1.244 -9.996 -26.786 1.00 76.94 366 GLY A C 1
ATOM 2881 O O . GLY A 1 366 ? 1.794 -10.972 -27.313 1.00 76.94 366 GLY A O 1
ATOM 2882 N N . ASP A 1 367 ? 0.009 -10.038 -26.291 1.00 74.75 367 ASP A N 1
ATOM 2883 C CA . ASP A 1 367 ? -0.878 -11.169 -26.539 1.00 74.75 367 ASP A CA 1
ATOM 2884 C C . ASP A 1 367 ? -1.140 -11.256 -28.056 1.00 74.75 367 ASP A C 1
ATOM 2886 O O . ASP A 1 367 ? -1.277 -10.233 -28.734 1.00 74.75 367 ASP A O 1
ATOM 2890 N N . LEU A 1 368 ? -1.136 -12.472 -28.612 1.00 55.56 368 LEU A N 1
ATOM 2891 C CA . LEU A 1 368 ? -1.549 -12.665 -30.004 1.00 55.56 368 LEU A CA 1
ATOM 2892 C C . LEU A 1 368 ? -3.037 -12.275 -30.119 1.00 55.56 368 LEU A C 1
ATOM 2894 O O . LEU A 1 368 ? -3.792 -12.615 -29.205 1.00 55.56 368 LEU A O 1
ATOM 2898 N N . PRO A 1 369 ? -3.438 -11.546 -31.178 1.00 46.72 369 PRO A N 1
ATOM 2899 C CA . PRO A 1 369 ? -4.815 -11.089 -31.358 1.00 46.72 369 PRO A CA 1
ATOM 2900 C C . PRO A 1 369 ? -5.829 -12.228 -31.485 1.00 46.72 369 PRO A C 1
ATOM 2902 O O . PRO A 1 369 ? -5.448 -13.322 -31.969 1.00 46.72 369 PRO A O 1
#

Foldseek 3Di:
DDDDLPADAAALVVLLVCCCVPPVVPQLLVWAEDFAEEAEPPQSVVSNVVSLVVSCVVQQALEDEAEQFAADPVRAGQLCLQLLSVLLNSQVPDPLLVLLQLVLVVLCVVVVQDDPPPHFLLPLCVSQVVVVHDSVVVLVSSLVSLLVLLPDPLADLLLSLLSSVSSSCRNHPAPDVVTLNQLSSCQLSLHDGDPPSCVSSVVSVHNDGRGRVCSVRSQLNVQVVSVSSPGSGHEYEYECAQLFDEPPPPPLVVVLVVVLVVCVVVVHDPVVNVVSVVVSVVVVSTHHDYPVSSVSNLVVSLVCVVCVSSHTSYYYYYYYYPVQDDPDDPPTHHNVVDVSSCVQQPVDDDDSHDFDSPGSYHYHYHDDD

Sequence (369 aa):
MPEDYDVPRLPASEWLSGFEERYLADYVVSGGSVVRFVSGDDAALSSVRSGLERIARDRNYYFRFLDSGIPGPDGKPPQYHTISRLYGAVTECVDWQGWAREQARRVLDDLGIRVPTGCDLGDIETIAAANGADRDTLIKQYTEQARRRVQDYDMTVEFRNAVTSLWADQLHPDTTTPGLGEVLTAWLSGRTMPPGGSSVLKRCQIYGRIGPTNARHYLVSFCEWTRRVGRSGVLLALDFRGYERVDGARTLAADTLAAVKSAIEEGKSTREIEQIVAAMGSESSSVRHSKRAYEQMISLLRRFIDEIDRFPSLALVVMASPGYFGPEAPRVRTYRDYNALQTRIGDEVHDRRRANPDAALVHLKGDLP

Radius of gyration: 24.95 Å; chains: 1; bounding box: 62×45×78 Å

Secondary structure (DSSP, 8-state):
--S------EEHHHHHHHHIIIIIIIITTTT--EEEEEE--HHHHHHHHHHHHHHHHHTT-EEEEEETTS--TTSSPP-TTSHHHHHHHHHTT--HHHHHHHHHHHHHHHTTPPPPTT--TT-HHHHHHHTT--HHHHHHHHHHHHHHHH--TTS-HHHHHHHHHHHHHHHS---SSS-HHHHHHHHHTTPPPPTTHHHHHHHTT------TTTHHHHHHHHHHHHHHTT---EEEEEE-HHHHS---HHHHHHHHHHHHHHHHHTT--HHHHHHHHHHHHHHTTS----HHHHHHHHHHHHHHHTTGGGSSSEEEEEEE-GGGGSS--TT---GGGSHHHHHHHTSS---SSS--TTSSEEEEEPPP-

pLDDT: mean 88.38, std 11.75, range [37.19, 98.69]